Protein AF-A0A9W4WAX8-F1 (afdb_monomer_lite)

Organism: NCBI:txid2664923

Secondary structure (DSSP, 8-state):
--HHHHHHHHHHHHHHHHHHHHHHHHHHHHHHHHHHHHHHHHHHHS-HHHHHHHHHHHHHHHHHHHHHHHHHHHHHHHHTT--SPPPPPPHHHHHHHHTEEEPPTT--SHHHHHHHS-SS--TT-------PPPTT--HHHHHHHHHHHHHHHHHHHHEEE---TT-S-TT--------TT--PPPP------------PPPPPP-----------

Sequence (216 aa):
MTDEERQKLRSNAFASLEKTIEDRQLLAQATERIDELEDVSKRQWDDPYSRNKALRQSFRVGRKEREKEAAVGEALKDKMSLGIDLVPGTEEDAQRAALVDFAPDDDVTRVGKALAKPLFRSAGSSRKAQAEAPKGTPKAELLASKRRHHIVSEIVGNTRMSQDPFLLDARTERTPPRIPGLKRKRDVKAEDPKTIEDGPKLLPSKALVGYDSDSG

Structure (mmCIF, N/CA/C/O backbone):
data_AF-A0A9W4WAX8-F1
#
_entry.id   AF-A0A9W4WAX8-F1
#
loop_
_atom_site.group_PDB
_atom_site.id
_atom_site.type_symbol
_atom_site.label_atom_id
_atom_site.label_alt_id
_atom_site.label_comp_id
_atom_site.label_asym_id
_atom_site.label_entity_id
_atom_site.label_seq_id
_atom_site.pdbx_PDB_ins_code
_atom_site.Cartn_x
_atom_site.Cartn_y
_atom_site.Cartn_z
_atom_site.occupancy
_atom_site.B_iso_or_equiv
_atom_site.auth_seq_id
_atom_site.auth_comp_id
_atom_site.auth_asym_id
_atom_site.auth_atom_id
_atom_site.pdbx_PDB_model_num
ATOM 1 N N . MET A 1 1 ? -32.710 -39.032 51.316 1.00 56.28 1 MET A N 1
ATOM 2 C CA . MET A 1 1 ? -31.665 -38.025 51.063 1.00 56.28 1 MET A CA 1
ATOM 3 C C . MET A 1 1 ? -30.356 -38.619 51.516 1.00 56.28 1 MET A C 1
ATOM 5 O O . MET A 1 1 ? -30.084 -38.631 52.713 1.00 56.28 1 MET A O 1
ATOM 9 N N . THR A 1 2 ? -29.624 -39.203 50.575 1.00 85.12 2 THR A N 1
ATOM 10 C CA . THR A 1 2 ? -28.272 -39.722 50.818 1.00 85.12 2 THR A CA 1
ATOM 11 C C . THR A 1 2 ? -27.276 -38.555 50.803 1.00 85.12 2 THR A C 1
ATOM 13 O O . THR A 1 2 ? -27.549 -37.494 50.233 1.00 85.12 2 THR A O 1
ATOM 16 N N . ASP A 1 3 ? -26.127 -38.695 51.464 1.00 84.19 3 ASP A N 1
ATOM 17 C CA . ASP A 1 3 ? -25.158 -37.592 51.568 1.00 84.19 3 ASP A CA 1
ATOM 18 C C . ASP A 1 3 ? -24.542 -37.201 50.215 1.00 84.19 3 ASP A C 1
ATOM 20 O O . ASP A 1 3 ? -24.209 -36.034 49.995 1.00 84.19 3 ASP A O 1
ATOM 24 N N . GLU A 1 4 ? -24.493 -38.133 49.264 1.00 84.69 4 GLU A N 1
ATOM 25 C CA . GLU A 1 4 ? -24.039 -37.884 47.893 1.00 84.69 4 GLU A CA 1
ATOM 26 C C . GLU A 1 4 ? -24.966 -36.926 47.129 1.00 84.69 4 GLU A C 1
ATOM 28 O O . GLU A 1 4 ? -24.502 -36.038 46.410 1.00 84.69 4 GLU A O 1
ATOM 33 N N . GLU A 1 5 ? -26.284 -37.058 47.302 1.00 83.31 5 GLU A N 1
ATOM 34 C CA . GLU A 1 5 ? -27.277 -36.167 46.686 1.00 83.31 5 GLU A CA 1
ATOM 35 C C . GLU A 1 5 ? -27.135 -34.736 47.222 1.00 83.31 5 GLU A C 1
ATOM 37 O O . GLU A 1 5 ? -27.196 -33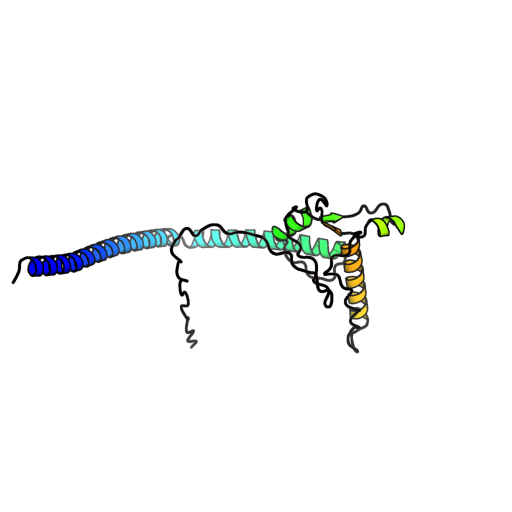.767 46.463 1.00 83.31 5 GLU A O 1
ATOM 42 N N . ARG A 1 6 ? -26.856 -34.589 48.524 1.00 83.44 6 ARG A N 1
ATOM 43 C CA . ARG A 1 6 ? -26.604 -33.282 49.153 1.00 83.44 6 ARG A CA 1
ATOM 44 C C . ARG A 1 6 ? -25.322 -32.630 48.645 1.00 83.44 6 ARG A C 1
ATOM 46 O O . ARG A 1 6 ? -25.311 -31.419 48.431 1.00 83.44 6 ARG A O 1
ATOM 53 N N . GLN A 1 7 ? -24.252 -33.399 48.448 1.00 83.75 7 GLN A N 1
ATOM 54 C CA . GLN A 1 7 ? -22.994 -32.877 47.907 1.00 83.75 7 GLN A CA 1
ATOM 55 C C . GLN A 1 7 ? -23.150 -32.418 46.454 1.00 83.75 7 GLN A C 1
ATOM 57 O O . GLN A 1 7 ? -22.707 -31.322 46.119 1.00 83.75 7 GLN A O 1
ATOM 62 N N . LYS A 1 8 ? -23.859 -33.187 45.618 1.00 83.81 8 LYS A N 1
ATOM 63 C CA . LYS A 1 8 ? -24.155 -32.805 44.228 1.00 83.81 8 LYS A CA 1
ATOM 64 C C . LYS A 1 8 ? -24.977 -31.516 44.154 1.00 83.81 8 LYS A C 1
ATOM 66 O O . LYS A 1 8 ? -24.623 -30.607 43.404 1.00 83.81 8 LYS A O 1
ATOM 71 N N . LEU A 1 9 ? -26.015 -31.384 44.986 1.00 82.00 9 LEU A N 1
ATOM 72 C CA . LEU A 1 9 ? -26.808 -30.151 45.080 1.00 82.00 9 LEU A CA 1
ATOM 73 C C . LEU A 1 9 ? -25.965 -28.952 45.538 1.00 82.00 9 LEU A C 1
ATOM 75 O O . LEU A 1 9 ? -26.095 -27.871 44.969 1.00 82.00 9 LEU A O 1
ATOM 79 N N . ARG A 1 10 ? -25.060 -29.144 46.509 1.00 83.31 10 ARG A N 1
ATOM 80 C CA . ARG A 1 10 ? -24.112 -28.102 46.938 1.00 83.31 10 ARG A CA 1
ATOM 81 C C . ARG A 1 10 ? -23.167 -27.701 45.810 1.00 83.31 10 ARG A C 1
ATOM 83 O O . ARG A 1 10 ? -23.039 -26.514 45.553 1.00 83.31 10 ARG A O 1
ATOM 90 N N . SER A 1 11 ? -22.555 -28.658 45.114 1.00 85.25 11 SER A N 1
ATOM 91 C CA . SER A 1 11 ? -21.629 -28.366 44.011 1.00 85.25 11 SER A CA 1
ATOM 92 C C . SER A 1 11 ? -22.299 -27.600 42.865 1.00 85.25 11 SER A C 1
ATOM 94 O O . SER A 1 11 ? -21.728 -26.638 42.369 1.00 85.25 11 SER A O 1
ATOM 96 N N . ASN A 1 12 ? -23.547 -27.935 42.515 1.00 85.81 12 ASN A N 1
ATOM 97 C CA . ASN A 1 12 ? -24.315 -27.182 41.520 1.00 85.81 12 ASN A CA 1
ATOM 98 C C . ASN A 1 12 ? -24.667 -25.767 42.001 1.00 85.81 12 ASN A C 1
ATOM 100 O O . ASN A 1 12 ? -24.602 -24.817 41.222 1.00 85.81 12 ASN A O 1
ATOM 104 N N . ALA A 1 13 ? -25.021 -25.609 43.281 1.00 87.19 13 ALA A N 1
ATOM 105 C CA . ALA A 1 13 ? -25.291 -24.296 43.860 1.00 87.19 13 ALA A CA 1
ATOM 106 C C . ALA A 1 13 ? -24.032 -23.410 43.888 1.00 87.19 13 ALA A C 1
ATOM 108 O O . ALA A 1 13 ? -24.115 -22.230 43.552 1.00 87.19 13 ALA A O 1
ATOM 109 N N . PHE A 1 14 ? -22.869 -23.977 44.227 1.00 88.62 14 PHE A N 1
ATOM 110 C CA . PHE A 1 14 ? -21.590 -23.267 44.192 1.00 88.62 14 PHE A CA 1
ATOM 111 C C . PHE A 1 14 ? -21.161 -22.919 42.768 1.00 88.62 14 PHE A C 1
ATOM 113 O O . PHE A 1 14 ? -20.797 -21.775 42.545 1.00 88.62 14 PHE A O 1
ATOM 120 N N . ALA A 1 15 ? -21.318 -23.817 41.792 1.00 86.38 15 ALA A N 1
ATOM 121 C CA . ALA A 1 15 ? -21.008 -23.521 40.390 1.00 86.38 15 ALA A CA 1
ATOM 122 C C . ALA A 1 15 ? -21.855 -22.360 39.833 1.00 86.38 15 ALA A C 1
ATOM 124 O O . ALA A 1 15 ? -21.350 -21.485 39.131 1.00 86.38 15 ALA A O 1
ATOM 125 N N . SER A 1 16 ? -23.148 -22.308 40.182 1.00 86.50 16 SER A N 1
ATOM 126 C CA . SER A 1 16 ? -23.998 -21.166 39.824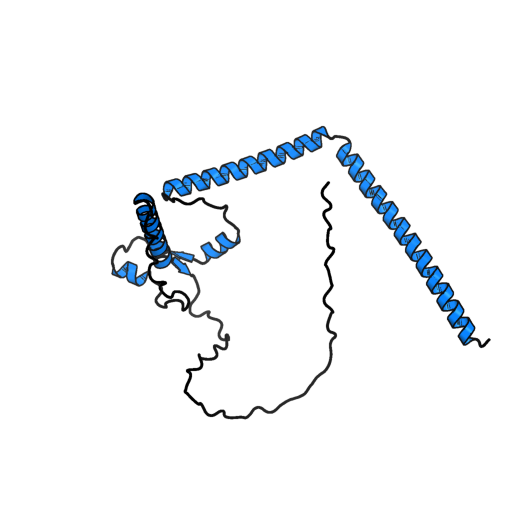 1.00 86.50 16 SER A CA 1
ATOM 127 C C . SER A 1 16 ? -23.524 -19.872 40.486 1.00 86.50 16 SER A C 1
ATOM 129 O O . SER A 1 16 ? -23.631 -18.809 39.880 1.00 86.50 16 SER A O 1
ATOM 131 N N . LEU A 1 17 ? -23.046 -19.942 41.728 1.00 88.88 17 LEU A N 1
ATOM 132 C CA . LEU A 1 17 ? -22.601 -18.778 42.484 1.00 88.88 17 LEU A CA 1
ATOM 133 C C . LEU A 1 17 ? -21.233 -18.280 41.993 1.00 88.88 17 LEU A C 1
ATOM 135 O O . LEU A 1 17 ? -21.071 -17.080 41.793 1.00 88.88 17 LEU A O 1
ATOM 139 N N . GLU A 1 18 ? -20.294 -19.181 41.710 1.00 87.38 18 GLU A N 1
ATOM 140 C CA . GLU A 1 18 ? -18.992 -18.890 41.098 1.00 87.38 18 GLU A CA 1
ATOM 141 C C . GLU A 1 18 ? -19.163 -18.191 39.754 1.00 87.38 18 GLU A C 1
ATOM 143 O O . GLU A 1 18 ? -18.614 -17.108 39.572 1.00 87.38 18 GLU A O 1
ATOM 148 N N . LYS A 1 19 ? -20.044 -18.699 38.884 1.00 86.31 19 LYS A N 1
ATOM 149 C CA . LYS A 1 19 ? -20.366 -18.029 37.619 1.00 86.31 19 LYS A CA 1
ATOM 150 C C . LYS A 1 19 ? -20.850 -16.592 37.832 1.00 86.31 19 LYS A C 1
ATOM 152 O O . LYS A 1 19 ? -20.390 -15.678 37.161 1.00 86.31 19 LYS A O 1
ATOM 157 N N . THR A 1 20 ? -21.734 -16.356 38.806 1.00 90.94 20 THR A N 1
ATOM 158 C CA . THR A 1 20 ? -22.193 -14.985 39.097 1.00 90.94 20 THR A CA 1
ATOM 159 C C . THR A 1 20 ? -21.102 -14.087 39.681 1.00 90.94 20 THR A C 1
ATOM 161 O O . THR A 1 20 ? -21.182 -12.868 39.538 1.00 90.94 20 THR A O 1
ATOM 164 N N . ILE A 1 21 ? -20.099 -14.653 40.357 1.00 91.88 21 ILE A N 1
ATOM 165 C CA . ILE A 1 21 ? -18.940 -13.904 40.854 1.00 91.88 21 ILE A CA 1
ATOM 166 C C . ILE A 1 21 ? -18.008 -13.562 39.692 1.00 91.88 21 ILE A C 1
ATOM 168 O O . ILE A 1 21 ? -17.600 -12.407 39.581 1.00 91.88 21 ILE A O 1
ATOM 172 N N . GLU A 1 22 ? -17.710 -14.524 38.820 1.00 92.88 22 GLU A N 1
ATOM 173 C CA . GLU A 1 22 ? -16.910 -14.318 37.610 1.00 92.88 22 GLU A CA 1
ATOM 174 C C . GLU A 1 22 ? -17.547 -13.253 36.714 1.00 92.88 22 GLU A C 1
ATOM 176 O O . GLU A 1 22 ? -16.881 -12.292 36.340 1.00 92.88 22 GLU A O 1
ATOM 181 N N . ASP A 1 23 ? -18.858 -13.334 36.473 1.00 91.62 23 ASP A N 1
ATOM 182 C CA . ASP A 1 23 ? -19.595 -12.343 35.683 1.00 91.62 23 ASP A CA 1
ATOM 183 C C . ASP A 1 23 ? -19.492 -10.930 36.292 1.00 91.62 23 ASP A C 1
ATOM 185 O O . ASP A 1 23 ? -19.362 -9.942 35.569 1.00 91.62 23 ASP A O 1
ATOM 189 N N . ARG A 1 24 ? -19.494 -10.806 37.629 1.00 93.94 24 ARG A N 1
ATOM 190 C CA . ARG A 1 24 ? -19.297 -9.516 38.319 1.00 93.94 24 ARG A CA 1
ATOM 191 C C . ARG A 1 24 ? -17.868 -8.998 38.195 1.00 93.94 24 ARG A C 1
ATOM 193 O O . ARG A 1 24 ? -17.682 -7.793 38.056 1.00 93.94 24 ARG A O 1
ATOM 200 N N . GLN A 1 25 ? -16.874 -9.880 38.260 1.00 95.00 25 GLN A N 1
ATOM 201 C CA . GLN A 1 25 ? -15.471 -9.506 38.072 1.00 95.00 25 GLN A CA 1
ATOM 202 C C . GLN A 1 25 ? -15.213 -9.059 36.632 1.00 95.00 25 GLN A C 1
ATOM 204 O O . GLN A 1 25 ? -14.582 -8.028 36.421 1.00 95.00 25 GLN A O 1
ATOM 209 N N . LEU A 1 26 ? -15.759 -9.782 35.651 1.00 95.19 26 LEU A N 1
ATOM 210 C CA . LEU A 1 26 ? -15.704 -9.400 34.242 1.00 95.19 26 LEU A CA 1
ATOM 211 C C . LEU A 1 26 ? -16.403 -8.062 33.998 1.00 95.19 26 LEU A C 1
ATOM 213 O O . LEU A 1 26 ? -15.871 -7.230 33.271 1.00 95.19 26 LEU A O 1
ATOM 217 N N . LEU A 1 27 ? -17.556 -7.826 34.635 1.00 95.75 27 LEU A N 1
ATOM 218 C CA . LEU A 1 27 ? -18.241 -6.535 34.569 1.00 95.75 27 LEU A CA 1
ATOM 219 C C . LEU A 1 27 ? -17.354 -5.415 35.116 1.00 95.75 27 LEU A C 1
ATOM 221 O O . LEU A 1 27 ? -17.201 -4.405 34.438 1.00 95.75 27 LEU A O 1
ATOM 225 N N . ALA A 1 28 ? -16.737 -5.601 36.286 1.00 96.44 28 ALA A N 1
ATOM 226 C CA . ALA A 1 28 ? -15.850 -4.603 36.886 1.00 96.44 28 ALA A CA 1
ATOM 227 C C . ALA A 1 28 ? -14.639 -4.285 35.988 1.00 96.44 28 ALA A C 1
ATOM 229 O O . ALA A 1 28 ? -14.344 -3.122 35.721 1.00 96.44 28 ALA A O 1
ATOM 230 N N . GLN A 1 29 ? -13.988 -5.315 35.442 1.00 97.19 29 GLN A N 1
ATOM 231 C CA . GLN A 1 29 ? -12.874 -5.141 34.503 1.00 97.19 29 GLN A CA 1
ATOM 232 C C . GLN A 1 29 ? -13.316 -4.442 33.213 1.00 97.19 29 GLN A C 1
ATOM 234 O O . GLN A 1 29 ? -12.605 -3.589 32.685 1.00 97.19 29 GLN A O 1
ATOM 239 N N . ALA A 1 30 ? -14.499 -4.782 32.695 1.00 96.69 30 ALA A N 1
ATOM 240 C CA . ALA A 1 30 ? -15.051 -4.133 31.515 1.00 96.69 30 ALA A CA 1
ATOM 241 C C . ALA A 1 30 ? -15.366 -2.655 31.782 1.00 96.69 30 ALA A C 1
ATOM 243 O O . ALA A 1 30 ? -15.078 -1.825 30.925 1.00 96.69 30 ALA A O 1
ATOM 244 N N . THR A 1 31 ? -15.907 -2.314 32.958 1.00 97.19 31 THR A N 1
ATOM 245 C CA . THR A 1 31 ? -16.164 -0.917 33.335 1.00 97.19 31 THR A CA 1
ATOM 246 C C . THR A 1 31 ? -14.872 -0.123 33.466 1.00 97.19 31 THR A C 1
ATOM 248 O O . THR A 1 31 ? -14.761 0.925 32.843 1.00 97.19 31 THR A O 1
ATOM 251 N N . GLU A 1 32 ? -13.857 -0.664 34.146 1.00 97.75 32 GLU A N 1
ATOM 252 C CA . GLU A 1 32 ? -12.539 -0.021 34.242 1.00 97.75 32 GLU A CA 1
ATOM 253 C C . GLU A 1 32 ? -11.941 0.214 32.851 1.00 97.75 32 GLU A C 1
ATOM 255 O O . GLU A 1 32 ? -11.449 1.297 32.539 1.00 97.75 32 GLU A O 1
ATOM 260 N N . ARG A 1 33 ? -12.050 -0.781 31.963 1.00 97.75 33 ARG A N 1
ATOM 261 C CA . ARG A 1 33 ? -11.552 -0.657 30.595 1.00 97.75 33 ARG A CA 1
ATOM 262 C C . ARG A 1 33 ? -12.298 0.406 29.788 1.00 97.75 33 ARG A C 1
ATOM 264 O O . ARG A 1 33 ? -11.685 1.069 28.950 1.00 97.75 33 ARG A O 1
ATOM 271 N N . ILE A 1 34 ? -13.606 0.546 29.991 1.00 97.88 34 ILE A N 1
ATOM 272 C CA . ILE A 1 34 ? -14.409 1.587 29.342 1.00 97.88 34 ILE A CA 1
ATOM 273 C C . ILE A 1 34 ? -13.972 2.965 29.839 1.00 97.88 34 ILE A C 1
ATOM 275 O O . ILE A 1 34 ? -13.730 3.838 29.007 1.00 97.88 34 ILE A O 1
ATOM 279 N N . ASP A 1 35 ? -13.787 3.133 31.147 1.00 97.75 35 ASP A N 1
ATOM 280 C CA . ASP A 1 35 ? -13.360 4.399 31.747 1.00 97.75 35 ASP A CA 1
ATOM 281 C C . ASP A 1 35 ? -11.973 4.822 31.231 1.00 97.75 35 ASP A C 1
ATOM 283 O O . ASP A 1 35 ? -11.777 5.965 30.817 1.00 97.75 35 ASP A O 1
ATOM 287 N N . GLU A 1 36 ? -11.022 3.884 31.135 1.00 97.56 36 GLU A N 1
ATOM 288 C CA . GLU A 1 36 ? -9.709 4.136 30.525 1.00 97.56 36 GLU A CA 1
ATOM 289 C C . GLU A 1 36 ? -9.818 4.621 29.071 1.00 97.56 36 GLU A C 1
ATOM 291 O O . GLU A 1 36 ? -9.110 5.543 28.651 1.00 97.56 36 GLU A O 1
ATOM 296 N N . LEU A 1 37 ? -10.676 3.979 28.272 1.00 97.19 37 LEU A N 1
ATOM 297 C CA . LEU A 1 37 ? -10.887 4.352 26.873 1.00 97.19 37 LEU A CA 1
ATOM 298 C C . LEU A 1 37 ? -11.565 5.720 26.759 1.00 97.19 37 LEU A C 1
ATOM 300 O O . LEU A 1 37 ? -11.208 6.501 25.872 1.00 97.19 37 LEU A O 1
ATOM 304 N N . GLU A 1 38 ? -12.506 6.025 27.650 1.00 96.75 38 GLU A N 1
ATOM 305 C CA . GLU A 1 38 ? -13.164 7.325 27.724 1.00 96.75 38 GLU A CA 1
ATOM 306 C C . GLU A 1 38 ? -12.164 8.426 28.090 1.00 96.75 38 GLU A C 1
ATOM 308 O O . GLU A 1 38 ? -12.125 9.463 27.427 1.00 96.75 38 GLU A O 1
ATOM 313 N N . ASP A 1 39 ? -11.293 8.188 29.067 1.00 96.62 39 ASP A N 1
ATOM 314 C CA . ASP A 1 39 ? -10.240 9.122 29.466 1.00 96.62 39 ASP A CA 1
ATOM 315 C C . ASP A 1 39 ? -9.239 9.381 28.340 1.00 96.62 39 ASP A C 1
ATOM 317 O O . ASP A 1 39 ? -8.856 10.527 28.084 1.00 96.62 39 ASP A O 1
ATOM 321 N N . VAL A 1 40 ? -8.823 8.333 27.626 1.00 95.19 40 VAL A N 1
ATOM 322 C CA . VAL A 1 40 ? -7.967 8.482 26.442 1.00 95.19 40 VAL A CA 1
ATOM 323 C C . VAL A 1 40 ? -8.693 9.267 25.353 1.00 95.19 40 VAL A C 1
ATOM 325 O O . VAL A 1 40 ? -8.082 10.136 24.731 1.00 95.19 40 VAL A O 1
ATOM 328 N N . SER A 1 41 ? -9.979 8.996 25.128 1.00 93.12 41 SER A N 1
ATOM 329 C CA . SER A 1 41 ? -10.798 9.728 24.164 1.00 93.12 41 SER A CA 1
ATOM 330 C C . SER A 1 41 ? -10.872 11.214 24.525 1.00 93.12 41 SER A C 1
ATOM 332 O O . SER A 1 41 ? -10.505 12.048 23.700 1.00 93.12 41 SER A O 1
ATOM 334 N N . LYS A 1 42 ? -11.223 11.555 25.772 1.00 93.81 42 LYS A N 1
ATOM 335 C CA . LYS A 1 42 ? -11.257 12.938 26.279 1.00 93.81 42 LYS A CA 1
ATOM 336 C C . LYS A 1 42 ? -9.934 13.651 26.013 1.00 93.81 42 LYS A C 1
ATOM 338 O O . LYS A 1 42 ? -9.913 14.623 25.269 1.00 93.81 42 LYS A O 1
ATOM 343 N N . ARG A 1 43 ? -8.811 13.069 26.450 1.00 90.38 43 ARG A N 1
ATOM 344 C CA . ARG A 1 43 ? -7.462 13.627 26.221 1.00 90.38 43 ARG A CA 1
ATOM 345 C C . ARG A 1 43 ? -7.133 13.847 24.744 1.00 90.38 43 ARG A C 1
ATOM 347 O O . ARG A 1 43 ? -6.421 14.785 24.398 1.00 90.38 43 ARG A O 1
ATOM 354 N N . GLN A 1 44 ? -7.601 12.967 23.858 1.00 88.44 44 GLN A N 1
ATOM 355 C CA . GLN A 1 44 ? -7.386 13.106 22.415 1.00 88.44 44 GLN A CA 1
ATOM 356 C C . GLN A 1 44 ? -8.253 14.199 21.781 1.00 88.44 44 GLN A C 1
ATOM 358 O O . GLN A 1 44 ? -7.841 14.771 20.768 1.00 88.44 44 GLN A O 1
ATOM 363 N N . TRP A 1 45 ? -9.429 14.466 22.351 1.00 89.69 45 TRP A N 1
ATOM 364 C CA . TRP A 1 45 ? -10.402 15.443 21.864 1.00 89.69 45 TRP A CA 1
ATOM 365 C C . TRP A 1 45 ? -10.381 16.779 22.619 1.00 89.69 45 TRP A C 1
ATOM 367 O O . TRP A 1 45 ? -11.063 17.703 22.183 1.00 89.69 45 TRP A O 1
ATOM 377 N N . ASP A 1 46 ? -9.568 16.918 23.669 1.00 92.56 46 ASP A N 1
ATOM 378 C CA . ASP A 1 46 ? -9.361 18.176 24.401 1.00 92.56 46 ASP A CA 1
ATOM 379 C C . ASP A 1 46 ? -8.832 19.298 23.488 1.00 92.56 46 ASP A C 1
ATOM 381 O O . ASP A 1 46 ? -9.219 20.458 23.630 1.00 92.56 46 ASP A O 1
ATOM 385 N N . ASP A 1 47 ? -7.988 18.957 22.504 1.00 93.94 47 ASP A N 1
ATOM 386 C CA . ASP A 1 47 ? -7.527 19.880 21.459 1.00 93.94 47 ASP A CA 1
ATOM 387 C C . ASP A 1 47 ? -7.727 19.295 20.045 1.00 93.94 47 ASP A C 1
ATOM 389 O O . ASP A 1 47 ? -6.810 18.725 19.432 1.00 93.94 47 ASP A O 1
ATOM 393 N N . PRO A 1 48 ? -8.926 19.480 19.462 1.00 92.19 48 PRO A N 1
ATOM 394 C CA . PRO A 1 48 ? -9.218 19.033 18.106 1.00 92.19 48 PRO A CA 1
ATOM 395 C C . PRO A 1 48 ? -8.347 19.730 17.054 1.00 92.19 48 PRO A C 1
ATOM 397 O O . PRO A 1 48 ? -8.114 19.180 15.972 1.00 92.19 48 PRO A O 1
ATOM 400 N N . TYR A 1 49 ? -7.875 20.952 17.328 1.00 93.19 49 TYR A N 1
ATOM 401 C CA . TYR A 1 49 ? -7.110 21.729 16.361 1.00 93.19 49 TYR A CA 1
ATOM 402 C C . TYR A 1 49 ? -5.707 21.153 16.176 1.00 93.19 49 TYR A C 1
ATOM 404 O O . TYR A 1 49 ? -5.302 20.920 15.032 1.00 93.19 49 TYR A O 1
ATOM 412 N N . SER A 1 50 ? -4.973 20.865 17.257 1.00 93.62 50 SER A N 1
ATOM 413 C CA . SER A 1 50 ? -3.652 20.231 17.137 1.00 93.62 50 SER A CA 1
ATOM 414 C C . SER A 1 50 ? -3.736 18.838 16.518 1.00 93.62 50 SER A C 1
ATOM 416 O O . SER A 1 50 ? -2.917 18.513 15.653 1.00 93.62 50 SER A O 1
ATOM 418 N N . ARG A 1 51 ? -4.766 18.052 16.858 1.00 92.06 51 ARG A N 1
ATOM 419 C CA . ARG A 1 51 ? -5.012 16.728 16.265 1.00 92.06 51 ARG A CA 1
ATOM 420 C C . ARG A 1 51 ? -5.233 16.813 14.756 1.00 92.06 51 ARG A C 1
ATOM 422 O O . ARG A 1 51 ? -4.564 16.123 13.986 1.00 92.06 51 ARG A O 1
ATOM 429 N N . ASN A 1 52 ? -6.107 17.718 14.316 1.00 93.56 52 ASN A N 1
ATOM 430 C CA . ASN A 1 52 ? -6.365 17.954 12.897 1.00 93.56 52 ASN A CA 1
ATOM 431 C C . ASN A 1 52 ? -5.144 18.530 12.169 1.00 93.56 52 ASN A C 1
ATOM 433 O O . ASN A 1 52 ? -4.897 18.190 11.011 1.00 93.56 52 ASN A O 1
ATOM 437 N N . LYS A 1 53 ? -4.358 19.387 12.828 1.00 95.31 53 LYS A N 1
ATOM 438 C CA . LYS A 1 53 ? -3.098 19.909 12.289 1.00 95.31 53 LYS A CA 1
ATOM 439 C C . LYS A 1 53 ? -2.092 18.780 12.058 1.00 95.31 53 LYS A C 1
ATOM 441 O O . LYS A 1 53 ? -1.537 18.707 10.963 1.00 95.31 53 LYS A O 1
ATOM 446 N N . ALA A 1 54 ? -1.898 17.894 13.033 1.00 94.00 54 ALA A N 1
ATOM 447 C CA . ALA A 1 54 ? -1.015 16.733 12.916 1.00 94.00 54 ALA A CA 1
ATOM 448 C C . ALA A 1 54 ? -1.476 15.780 11.801 1.00 94.00 54 ALA A C 1
ATOM 450 O O . ALA A 1 54 ? -0.675 15.371 10.961 1.00 94.00 54 ALA A O 1
ATOM 451 N N . LEU A 1 55 ? -2.782 15.515 11.716 1.00 94.44 55 LEU A N 1
ATOM 452 C CA . LEU A 1 55 ? -3.379 14.715 10.647 1.00 94.44 55 LEU A CA 1
ATOM 453 C C . LEU A 1 55 ? -3.133 15.341 9.266 1.00 94.44 55 LEU A C 1
ATOM 455 O O . LEU A 1 55 ? -2.671 14.681 8.340 1.00 94.44 55 LEU A O 1
ATOM 459 N N . ARG A 1 56 ? -3.362 16.648 9.106 1.00 95.31 56 ARG A N 1
ATOM 460 C CA . ARG A 1 56 ? -3.066 17.337 7.837 1.00 95.31 56 ARG A CA 1
ATOM 461 C C . ARG A 1 56 ? -1.576 17.292 7.507 1.00 95.31 56 ARG A C 1
ATOM 463 O O . ARG A 1 56 ? -1.229 17.204 6.332 1.00 95.31 56 ARG A O 1
ATOM 470 N N . GLN A 1 57 ? -0.698 17.365 8.506 1.00 96.81 57 GLN A N 1
ATOM 471 C CA . GLN A 1 57 ? 0.743 17.230 8.303 1.00 96.81 57 GLN A CA 1
ATOM 472 C C . GLN A 1 57 ? 1.114 15.836 7.785 1.00 96.81 57 GLN A C 1
ATOM 474 O O . GLN A 1 57 ? 1.807 15.769 6.770 1.00 96.81 57 GLN A O 1
ATOM 479 N N . SER A 1 58 ? 0.608 14.750 8.381 1.00 95.81 58 SER A N 1
ATOM 480 C CA . SER A 1 58 ? 0.897 13.386 7.908 1.00 95.81 58 SER A CA 1
ATOM 481 C C . SER A 1 58 ? 0.387 13.154 6.483 1.00 95.81 58 SER A C 1
ATOM 483 O O . SER A 1 58 ? 1.127 12.658 5.634 1.00 95.81 58 SER A O 1
ATOM 485 N N . PHE A 1 59 ? -0.820 13.632 6.156 1.00 96.56 59 PHE A N 1
ATOM 486 C CA . PHE A 1 59 ? -1.341 13.566 4.788 1.00 96.56 59 PHE A CA 1
ATOM 487 C C . PHE A 1 59 ? -0.513 14.380 3.790 1.00 96.56 59 PHE A C 1
ATOM 489 O O . PHE A 1 59 ? -0.348 13.953 2.647 1.00 96.56 59 PHE A O 1
ATOM 496 N N . ARG A 1 60 ? 0.018 15.545 4.188 1.00 96.31 60 ARG A N 1
ATOM 497 C CA . ARG A 1 60 ? 0.903 16.351 3.328 1.00 96.31 60 ARG A CA 1
ATOM 498 C C . ARG A 1 60 ? 2.232 15.650 3.075 1.00 96.31 60 ARG A C 1
ATOM 500 O O . ARG A 1 60 ? 2.715 15.718 1.950 1.00 96.31 60 ARG A O 1
ATOM 507 N N . VAL A 1 61 ? 2.814 15.007 4.086 1.00 96.44 61 VAL A N 1
ATOM 508 C CA . VAL A 1 61 ? 4.054 14.230 3.935 1.00 96.44 61 VAL A CA 1
ATOM 509 C C . VAL A 1 61 ? 3.818 13.054 2.989 1.00 96.44 61 VAL A C 1
ATOM 511 O O . VAL A 1 61 ? 4.444 13.012 1.933 1.00 96.44 61 VAL A O 1
ATOM 514 N N . GLY A 1 62 ? 2.814 12.216 3.264 1.00 94.31 62 GLY A N 1
ATOM 515 C CA . GLY A 1 62 ? 2.502 11.069 2.405 1.00 94.31 62 GLY A CA 1
ATOM 516 C C . GLY A 1 62 ? 2.081 11.459 0.982 1.00 94.31 62 GLY A C 1
ATOM 517 O O . GLY A 1 62 ? 2.352 10.734 0.030 1.00 94.31 62 GLY A O 1
ATOM 518 N N . ARG A 1 63 ? 1.442 12.626 0.788 1.00 95.50 63 ARG A N 1
ATOM 519 C CA . ARG A 1 63 ? 1.177 13.162 -0.560 1.00 95.50 63 ARG A CA 1
ATOM 520 C C . ARG A 1 63 ? 2.469 13.501 -1.295 1.00 95.50 63 ARG A C 1
ATOM 522 O O . ARG A 1 63 ? 2.613 13.094 -2.438 1.00 95.50 63 ARG A O 1
ATOM 529 N N . LYS A 1 64 ? 3.393 14.214 -0.647 1.00 96.00 64 LYS A N 1
ATOM 530 C CA . LYS A 1 64 ? 4.680 14.580 -1.254 1.00 96.00 64 LYS A CA 1
ATOM 531 C C . LYS A 1 64 ? 5.514 13.354 -1.613 1.00 96.00 64 LYS A C 1
ATOM 533 O O . LYS A 1 64 ? 6.201 13.383 -2.623 1.00 96.00 64 LYS A O 1
ATOM 538 N N . GLU A 1 65 ? 5.486 12.310 -0.792 1.00 94.56 65 GLU A N 1
ATOM 539 C CA . GLU A 1 65 ? 6.171 11.043 -1.081 1.00 94.56 65 GLU A CA 1
ATOM 540 C C . GLU A 1 65 ? 5.597 10.388 -2.339 1.00 94.56 65 GLU A C 1
ATOM 542 O O . GLU A 1 65 ? 6.338 10.175 -3.295 1.00 94.56 65 GLU A O 1
ATOM 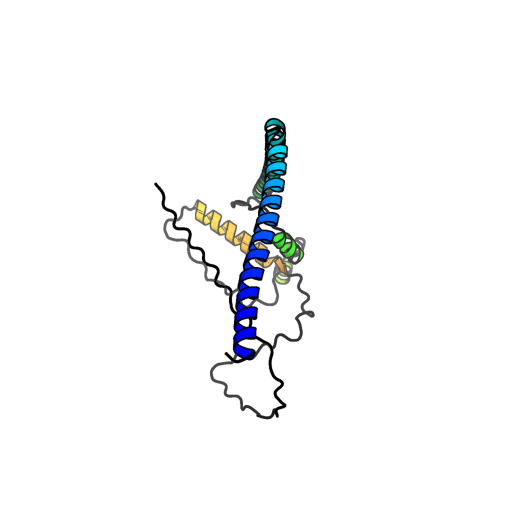547 N N . ARG A 1 66 ? 4.269 10.229 -2.417 1.00 91.44 66 ARG A N 1
ATOM 548 C CA . ARG A 1 66 ? 3.599 9.703 -3.618 1.00 91.44 66 ARG A CA 1
ATOM 549 C C . ARG A 1 66 ? 3.829 10.556 -4.867 1.00 91.44 66 ARG A C 1
ATOM 551 O O . ARG A 1 66 ? 4.019 10.011 -5.945 1.00 91.44 66 ARG A O 1
ATOM 558 N N . GLU A 1 67 ? 3.832 11.883 -4.740 1.00 93.81 67 GLU A N 1
ATOM 559 C CA . GLU A 1 67 ? 4.147 12.794 -5.852 1.00 93.81 67 GLU A CA 1
ATOM 560 C C . GLU A 1 67 ? 5.596 12.624 -6.334 1.00 93.81 67 GLU A C 1
ATOM 562 O O . GLU A 1 67 ? 5.841 12.621 -7.539 1.00 93.81 67 GLU A O 1
ATOM 567 N N . LYS A 1 68 ? 6.558 12.447 -5.418 1.00 93.50 68 LYS A N 1
ATOM 568 C CA . LYS A 1 68 ? 7.961 12.173 -5.771 1.00 93.50 68 LYS A CA 1
ATOM 569 C C . LYS A 1 68 ? 8.113 10.823 -6.465 1.00 93.50 68 LYS A C 1
ATOM 571 O O . LYS A 1 68 ? 8.786 10.754 -7.487 1.00 93.50 68 LYS A O 1
ATOM 576 N N . GLU A 1 69 ? 7.498 9.773 -5.931 1.00 91.38 69 GLU A N 1
ATOM 577 C CA . GLU A 1 69 ? 7.521 8.433 -6.528 1.00 91.38 69 GLU A CA 1
ATOM 578 C C . GLU A 1 69 ? 6.886 8.433 -7.920 1.00 91.38 69 GLU A C 1
ATOM 580 O O . GLU A 1 69 ? 7.477 7.908 -8.862 1.00 91.38 69 GLU A O 1
ATOM 585 N N . ALA A 1 70 ? 5.739 9.101 -8.080 1.00 90.94 70 ALA A N 1
ATOM 586 C CA . ALA A 1 70 ? 5.094 9.276 -9.376 1.00 90.94 70 ALA A CA 1
ATOM 587 C C . ALA A 1 70 ? 5.992 10.043 -10.359 1.00 90.94 70 ALA A C 1
ATOM 589 O O . ALA A 1 70 ? 6.142 9.621 -11.501 1.00 90.94 70 ALA A O 1
ATOM 590 N N . ALA A 1 71 ? 6.652 11.121 -9.921 1.00 92.94 71 ALA A N 1
ATOM 591 C CA . ALA A 1 71 ? 7.582 11.870 -10.766 1.00 92.94 71 ALA A CA 1
ATOM 592 C C . ALA A 1 71 ? 8.792 11.025 -11.206 1.00 92.94 71 ALA A C 1
ATOM 594 O O . ALA A 1 71 ? 9.223 11.117 -12.355 1.00 92.94 71 ALA A O 1
ATOM 595 N N . VAL A 1 72 ? 9.333 10.183 -10.318 1.00 92.44 72 VAL A N 1
ATOM 596 C CA . VAL A 1 72 ? 10.402 9.229 -10.661 1.00 92.44 72 VAL A CA 1
ATOM 597 C C . VAL A 1 72 ? 9.897 8.181 -11.657 1.00 92.44 72 VAL A C 1
ATOM 599 O O . VAL A 1 72 ? 10.601 7.875 -12.620 1.00 92.44 72 VAL A O 1
ATOM 602 N N . GLY A 1 73 ? 8.680 7.669 -11.461 1.00 91.94 73 GLY A N 1
ATOM 603 C CA . GLY A 1 73 ? 8.029 6.718 -12.362 1.00 91.94 73 GLY A CA 1
ATOM 604 C C . GLY A 1 73 ? 7.810 7.282 -13.766 1.00 91.94 73 GLY A C 1
ATOM 605 O O . GLY A 1 73 ? 8.218 6.650 -14.738 1.00 91.94 73 GLY A O 1
ATOM 606 N N . GLU A 1 74 ? 7.251 8.489 -13.885 1.00 91.00 74 GLU A N 1
ATOM 607 C CA . GLU A 1 74 ? 7.064 9.176 -15.172 1.00 91.00 74 GLU A CA 1
ATOM 608 C C . GLU A 1 74 ? 8.409 9.482 -15.846 1.00 91.00 74 GLU A C 1
ATOM 610 O O . GLU A 1 74 ? 8.594 9.196 -17.027 1.00 91.00 74 GLU A O 1
ATOM 615 N N . ALA A 1 75 ? 9.413 9.943 -15.093 1.00 93.19 75 ALA A N 1
ATOM 616 C CA . ALA A 1 75 ? 10.749 10.162 -15.646 1.00 93.19 75 ALA A CA 1
ATOM 617 C C . ALA A 1 75 ? 11.388 8.864 -16.175 1.00 93.19 75 ALA A C 1
ATOM 619 O O . ALA A 1 75 ? 12.087 8.886 -17.190 1.00 93.19 75 ALA A O 1
ATOM 620 N N . LEU A 1 76 ? 11.176 7.726 -15.505 1.00 91.06 76 LEU A N 1
ATOM 621 C CA . LEU A 1 76 ? 11.641 6.421 -15.977 1.00 91.06 76 LEU A CA 1
ATOM 622 C C . LEU A 1 76 ? 10.862 5.961 -17.218 1.00 91.06 76 LEU A C 1
ATOM 624 O O . LEU A 1 76 ? 11.468 5.459 -18.167 1.00 91.06 76 LEU A O 1
ATOM 628 N N . LYS A 1 77 ? 9.543 6.172 -17.225 1.00 90.50 77 LYS A N 1
ATOM 629 C CA . LYS A 1 77 ? 8.647 5.887 -18.349 1.00 90.50 77 LYS A CA 1
ATOM 630 C C . LYS A 1 77 ? 9.082 6.635 -19.605 1.00 90.50 77 LYS A C 1
ATOM 632 O O . LYS A 1 77 ? 9.241 6.003 -20.646 1.00 90.50 77 LYS A O 1
ATOM 637 N N . ASP A 1 78 ? 9.365 7.929 -19.490 1.00 90.88 78 ASP A N 1
ATOM 638 C CA . ASP A 1 78 ? 9.831 8.767 -20.596 1.00 90.88 78 ASP A CA 1
ATOM 639 C C . ASP A 1 78 ? 11.212 8.332 -21.097 1.00 90.88 78 ASP A C 1
ATOM 641 O O . ASP A 1 78 ? 11.403 8.119 -22.298 1.00 90.88 78 ASP A O 1
ATOM 645 N N . LYS A 1 79 ? 12.170 8.116 -20.179 1.00 92.00 79 LYS A N 1
ATOM 646 C CA . LYS A 1 79 ? 13.532 7.659 -20.518 1.00 92.00 79 LYS A CA 1
ATOM 647 C C . LYS A 1 79 ? 13.530 6.346 -21.289 1.00 92.00 79 LYS A C 1
ATOM 649 O O . LYS A 1 79 ? 14.262 6.205 -22.263 1.00 92.00 79 LYS A O 1
ATOM 654 N N . MET A 1 80 ? 12.708 5.399 -20.853 1.00 85.56 80 MET A N 1
ATOM 655 C CA . MET A 1 80 ? 12.593 4.080 -21.472 1.00 85.56 80 MET A CA 1
ATOM 656 C C . MET A 1 80 ? 11.532 4.048 -22.585 1.00 85.56 80 MET A C 1
ATOM 658 O O . MET A 1 80 ? 11.305 3.000 -23.189 1.00 85.56 80 MET A O 1
ATOM 662 N N . SER A 1 81 ? 10.880 5.186 -22.866 1.00 85.88 81 SER A N 1
ATOM 663 C CA . SER A 1 81 ? 9.774 5.320 -23.824 1.00 85.88 81 SER A CA 1
ATOM 664 C C . SER A 1 81 ? 8.700 4.234 -23.645 1.00 85.88 81 SER A C 1
ATOM 666 O O . SER A 1 81 ? 8.184 3.658 -24.610 1.00 85.88 81 SER A O 1
ATOM 668 N N . LEU A 1 82 ? 8.382 3.925 -22.386 1.00 80.69 82 LEU A N 1
ATOM 669 C CA . LEU A 1 82 ? 7.425 2.894 -22.011 1.00 80.69 82 LEU A CA 1
ATOM 670 C C . LEU A 1 82 ? 6.001 3.424 -22.201 1.00 80.69 82 LEU A C 1
ATOM 672 O O . LEU A 1 82 ? 5.564 4.368 -21.557 1.00 80.69 82 LEU A O 1
ATOM 676 N N . GLY A 1 83 ? 5.234 2.783 -23.079 1.00 83.44 83 GLY A N 1
ATOM 677 C CA . GLY A 1 83 ? 3.815 3.095 -23.293 1.00 83.44 83 GLY A CA 1
ATOM 678 C C . GLY A 1 83 ? 2.880 2.400 -22.296 1.00 83.44 83 GLY A C 1
ATOM 679 O O . GLY A 1 83 ? 1.832 1.905 -22.719 1.00 83.44 83 GLY A O 1
ATOM 680 N N . ILE A 1 84 ? 3.303 2.260 -21.035 1.00 83.75 84 ILE A N 1
ATOM 681 C CA . ILE A 1 84 ? 2.569 1.595 -19.946 1.00 83.75 84 ILE A CA 1
ATOM 682 C C . ILE A 1 84 ? 2.621 2.446 -18.677 1.00 83.75 84 ILE A C 1
ATOM 684 O O . ILE A 1 84 ? 3.569 3.205 -18.488 1.00 83.75 84 ILE A O 1
ATOM 688 N N . ASP A 1 85 ? 1.623 2.306 -17.812 1.00 86.94 85 ASP A N 1
ATOM 689 C CA . ASP A 1 85 ? 1.597 2.992 -16.520 1.00 86.94 85 ASP A CA 1
ATOM 690 C C . ASP A 1 85 ? 2.369 2.174 -15.484 1.00 86.94 85 ASP A C 1
ATOM 692 O O . ASP A 1 85 ? 2.153 0.967 -15.345 1.00 86.94 85 ASP A O 1
ATOM 696 N N . LEU A 1 86 ? 3.314 2.822 -14.798 1.00 87.56 86 LEU A N 1
ATOM 697 C CA . LEU A 1 86 ? 4.158 2.167 -13.805 1.00 87.56 86 LEU A CA 1
ATOM 698 C C . LEU A 1 86 ? 3.443 2.144 -12.452 1.00 87.56 86 LEU A C 1
ATOM 700 O O . LEU A 1 86 ? 2.923 3.153 -11.981 1.00 87.56 86 LEU A O 1
ATOM 704 N N . VAL A 1 87 ? 3.451 0.972 -11.826 1.00 90.25 87 VAL A N 1
ATOM 705 C CA . VAL A 1 87 ? 2.957 0.752 -10.463 1.00 90.25 87 VAL A CA 1
ATOM 706 C C . VAL A 1 87 ? 4.117 0.979 -9.481 1.00 90.25 87 VAL A C 1
ATOM 708 O O . VAL A 1 87 ? 5.267 0.726 -9.854 1.00 90.25 87 VAL A O 1
ATOM 711 N N . PRO A 1 88 ? 3.863 1.446 -8.243 1.00 88.75 88 PRO A N 1
ATOM 712 C CA . PRO A 1 88 ? 4.892 1.501 -7.208 1.00 88.75 88 PRO A CA 1
ATOM 713 C C . PRO A 1 88 ? 5.555 0.135 -6.997 1.00 88.75 88 PRO A C 1
ATOM 715 O O . PRO A 1 88 ? 4.875 -0.891 -6.974 1.00 88.75 88 PRO A O 1
ATOM 718 N N . GLY A 1 89 ? 6.879 0.124 -6.846 1.00 87.31 89 GLY A N 1
ATOM 719 C CA . GLY A 1 89 ? 7.630 -1.108 -6.608 1.00 87.31 89 GLY A CA 1
ATOM 720 C C . GLY A 1 89 ? 7.340 -1.688 -5.224 1.00 87.31 89 GLY A C 1
ATOM 721 O O . GLY A 1 89 ? 7.288 -0.952 -4.240 1.00 87.31 89 GLY A O 1
ATOM 722 N N . THR A 1 90 ? 7.167 -3.006 -5.147 1.00 93.00 90 THR A N 1
ATOM 723 C CA . THR A 1 90 ? 7.017 -3.734 -3.878 1.00 93.00 90 THR A CA 1
ATOM 724 C C . THR A 1 90 ? 8.351 -4.314 -3.404 1.00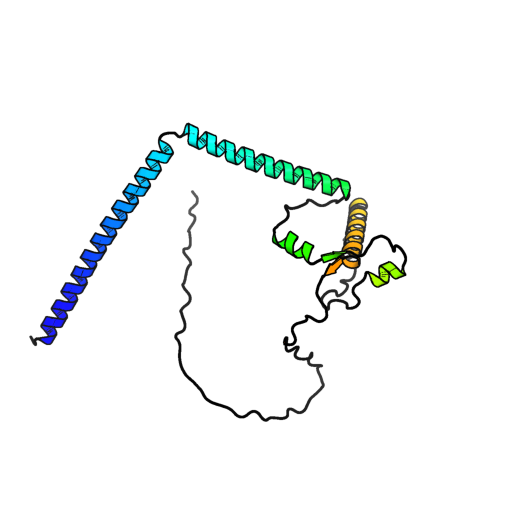 93.00 90 THR A C 1
ATOM 726 O O . THR A 1 90 ? 9.287 -4.490 -4.184 1.00 93.00 90 THR A O 1
ATOM 729 N N . GLU A 1 91 ? 8.457 -4.658 -2.120 1.00 93.56 91 GLU A N 1
ATOM 730 C CA . GLU A 1 91 ? 9.658 -5.321 -1.586 1.00 93.56 91 GLU A CA 1
ATOM 731 C C . GLU A 1 91 ? 9.920 -6.674 -2.264 1.00 93.56 91 GLU A C 1
ATOM 733 O O . GLU A 1 91 ? 11.067 -7.032 -2.529 1.00 93.56 91 GLU A O 1
ATOM 738 N N . GLU A 1 92 ? 8.859 -7.403 -2.618 1.00 91.44 92 GLU A N 1
ATOM 739 C CA . GLU A 1 92 ? 8.971 -8.641 -3.389 1.00 91.44 92 GLU A CA 1
ATOM 740 C C . GLU A 1 92 ? 9.578 -8.401 -4.775 1.00 91.44 92 GLU A C 1
ATOM 742 O O . GLU A 1 92 ? 10.366 -9.220 -5.250 1.00 91.44 92 GLU A O 1
ATOM 747 N N . ASP A 1 93 ? 9.238 -7.285 -5.431 1.00 90.88 93 ASP A N 1
ATOM 748 C CA . ASP A 1 93 ? 9.848 -6.910 -6.710 1.00 90.88 93 ASP A CA 1
ATOM 749 C C . ASP A 1 93 ? 11.349 -6.682 -6.555 1.00 90.88 93 ASP A C 1
ATOM 751 O O . ASP A 1 93 ? 12.122 -7.144 -7.393 1.00 90.88 93 ASP A O 1
ATOM 755 N N . ALA A 1 94 ? 11.773 -6.032 -5.467 1.00 90.75 94 ALA A N 1
ATOM 756 C CA . ALA A 1 94 ? 13.186 -5.814 -5.175 1.00 90.75 94 ALA A CA 1
ATOM 757 C C . ALA A 1 94 ? 13.929 -7.137 -4.928 1.00 90.75 94 ALA A C 1
ATOM 759 O O . ALA A 1 94 ? 15.011 -7.346 -5.476 1.00 90.75 94 ALA A O 1
ATOM 760 N N . GLN A 1 95 ? 13.332 -8.060 -4.166 1.00 91.75 95 GLN A N 1
ATOM 761 C CA . GLN A 1 95 ? 13.899 -9.396 -3.944 1.00 91.75 95 GLN A CA 1
ATOM 762 C C . GLN A 1 95 ? 14.012 -10.189 -5.250 1.00 91.75 95 GLN A C 1
ATOM 764 O O . GLN A 1 95 ? 15.047 -10.794 -5.520 1.00 91.75 95 GLN A O 1
ATOM 769 N N . ARG A 1 96 ? 12.974 -10.161 -6.097 1.00 87.81 96 ARG A N 1
ATOM 770 C CA . ARG A 1 96 ? 13.011 -10.799 -7.420 1.00 87.81 96 ARG A CA 1
ATOM 771 C C . ARG A 1 96 ? 14.081 -10.177 -8.312 1.00 87.81 96 ARG A C 1
ATOM 773 O O . ARG A 1 96 ? 14.818 -10.919 -8.947 1.00 87.81 96 ARG A O 1
ATOM 780 N N . ALA A 1 97 ? 14.184 -8.850 -8.343 1.00 89.38 97 ALA A N 1
ATOM 781 C CA . ALA A 1 97 ? 15.185 -8.141 -9.135 1.00 89.38 97 ALA A CA 1
ATOM 782 C C . ALA A 1 97 ? 16.617 -8.461 -8.680 1.00 89.38 97 ALA A C 1
ATOM 784 O O . ALA A 1 97 ? 17.490 -8.623 -9.523 1.00 89.38 97 ALA A O 1
ATOM 785 N N . ALA A 1 98 ? 16.848 -8.623 -7.373 1.00 89.44 98 ALA A N 1
ATOM 786 C CA . ALA A 1 98 ? 18.146 -9.029 -6.832 1.00 89.44 98 ALA A CA 1
ATOM 787 C C . ALA A 1 98 ? 18.566 -10.449 -7.256 1.00 89.44 98 ALA A C 1
ATOM 789 O O . ALA A 1 98 ? 19.752 -10.757 -7.280 1.00 89.44 98 ALA A O 1
ATOM 790 N N . LEU A 1 99 ? 17.602 -11.307 -7.599 1.00 87.94 99 LEU A N 1
ATOM 791 C CA . LEU A 1 99 ? 17.835 -12.662 -8.103 1.00 87.94 99 LEU A CA 1
ATOM 792 C C . LEU A 1 99 ? 17.959 -12.718 -9.633 1.00 87.94 99 LEU A C 1
ATOM 794 O O . LEU A 1 99 ? 18.000 -13.817 -10.186 1.00 87.94 99 LEU A O 1
ATOM 798 N N . VAL A 1 100 ? 17.957 -11.583 -10.337 1.00 86.25 100 VAL A N 1
ATOM 799 C CA . VAL A 1 100 ? 18.046 -11.532 -11.801 1.00 86.25 100 VAL A CA 1
ATOM 800 C C . VAL A 1 100 ? 19.379 -10.928 -12.227 1.00 86.25 100 VAL A C 1
ATOM 802 O O . VAL A 1 100 ? 19.685 -9.785 -11.906 1.00 86.25 100 VAL A O 1
ATOM 805 N N . ASP A 1 101 ? 20.118 -11.682 -13.037 1.00 85.56 101 ASP A N 1
ATOM 806 C CA . ASP A 1 101 ? 21.335 -11.238 -13.705 1.00 85.56 101 ASP A CA 1
ATOM 807 C C . ASP A 1 101 ? 21.022 -10.880 -15.168 1.00 85.56 101 ASP A C 1
ATOM 809 O O . ASP A 1 101 ? 20.331 -11.622 -15.879 1.00 85.56 101 ASP A O 1
ATOM 813 N N . PHE A 1 102 ? 21.551 -9.748 -15.637 1.00 81.44 102 PHE A N 1
ATOM 814 C CA . PHE A 1 102 ? 21.448 -9.302 -17.031 1.00 81.44 102 PHE A CA 1
ATOM 815 C C . PHE A 1 102 ? 22.759 -9.583 -17.772 1.00 81.44 102 PHE A C 1
ATOM 817 O O . PHE A 1 102 ? 23.838 -9.452 -17.190 1.00 81.44 102 PHE A O 1
ATOM 824 N N . ALA A 1 103 ? 22.696 -9.981 -19.047 1.00 73.56 103 ALA A N 1
ATOM 825 C CA . ALA A 1 103 ? 23.918 -10.163 -19.826 1.00 73.56 103 ALA A CA 1
ATOM 826 C C . ALA A 1 103 ? 24.553 -8.798 -20.172 1.00 73.56 103 ALA A C 1
ATOM 828 O O . ALA A 1 103 ? 23.825 -7.826 -20.387 1.00 73.56 103 ALA A O 1
ATOM 829 N N . PRO A 1 104 ? 25.895 -8.716 -20.231 1.00 70.62 104 PRO A N 1
ATOM 830 C CA . PRO A 1 104 ? 26.599 -7.483 -20.571 1.00 70.62 104 PRO A CA 1
ATOM 831 C C . PRO A 1 104 ? 26.296 -7.036 -22.009 1.00 70.62 104 PRO A C 1
ATOM 833 O O . PRO A 1 104 ? 26.267 -7.854 -22.932 1.00 70.62 104 PRO A O 1
ATOM 836 N N . ASP A 1 105 ? 26.110 -5.727 -22.192 1.00 66.25 105 ASP A N 1
ATOM 837 C CA . ASP A 1 105 ? 25.752 -5.097 -23.474 1.00 66.25 105 ASP A CA 1
ATOM 838 C C . ASP A 1 105 ? 26.893 -5.098 -24.513 1.00 66.25 105 ASP A C 1
ATOM 840 O O . ASP A 1 105 ? 26.670 -4.786 -25.685 1.00 66.25 105 ASP A O 1
ATOM 844 N N . ASP A 1 106 ? 28.111 -5.472 -24.112 1.00 63.12 106 ASP A N 1
ATOM 845 C CA . ASP A 1 106 ? 29.324 -5.322 -24.926 1.00 63.12 106 ASP A CA 1
ATOM 846 C C . ASP A 1 106 ? 29.385 -6.269 -26.137 1.00 63.12 106 ASP A C 1
ATOM 848 O O . ASP A 1 106 ? 30.135 -6.029 -27.084 1.00 63.12 106 ASP A O 1
ATOM 852 N N . ASP A 1 107 ? 28.573 -7.330 -26.151 1.00 59.41 107 ASP A N 1
ATOM 853 C CA . ASP A 1 107 ? 28.666 -8.397 -27.146 1.00 59.41 107 ASP A CA 1
ATOM 854 C C . ASP A 1 107 ? 27.404 -8.480 -28.021 1.00 59.41 107 ASP A C 1
ATOM 856 O O . ASP A 1 107 ? 26.636 -9.448 -28.033 1.00 59.41 107 ASP A O 1
ATOM 860 N N . VAL A 1 108 ? 27.193 -7.423 -28.813 1.00 62.19 108 VAL A N 1
ATOM 861 C CA . VAL A 1 108 ? 26.082 -7.285 -29.781 1.00 62.19 108 VAL A CA 1
ATOM 862 C C . VAL A 1 108 ? 26.126 -8.330 -30.912 1.00 62.19 108 VAL A C 1
ATOM 864 O O . VAL A 1 108 ? 25.241 -8.380 -31.777 1.00 62.19 108 VAL A O 1
ATOM 867 N N . THR A 1 109 ? 27.159 -9.174 -30.929 1.00 71.31 109 THR A N 1
ATOM 868 C CA . THR A 1 109 ? 27.339 -10.254 -31.891 1.00 71.31 109 THR A CA 1
ATOM 869 C C . THR A 1 109 ? 26.242 -11.315 -31.741 1.00 71.31 109 THR A C 1
ATOM 871 O O . THR A 1 109 ? 25.667 -11.550 -30.675 1.00 71.31 109 THR A O 1
ATOM 874 N N . ARG A 1 110 ? 25.925 -12.019 -32.840 1.00 66.94 110 ARG A N 1
ATOM 875 C CA . ARG A 1 110 ? 24.965 -13.144 -32.803 1.00 66.94 110 ARG A CA 1
ATOM 876 C C . ARG A 1 110 ? 25.385 -14.230 -31.805 1.00 66.94 110 ARG A C 1
ATOM 878 O O . ARG A 1 110 ? 24.517 -14.940 -31.303 1.00 66.94 110 ARG A O 1
ATOM 885 N N . VAL A 1 111 ? 26.687 -14.339 -31.537 1.00 73.00 111 VAL A N 1
ATOM 886 C CA . VAL A 1 111 ? 27.273 -15.271 -30.571 1.00 73.00 111 VAL A CA 1
ATOM 887 C C . VAL A 1 111 ? 26.951 -14.824 -29.147 1.00 73.00 111 VAL A C 1
ATOM 889 O O . VAL A 1 111 ? 26.352 -15.609 -28.417 1.00 73.00 111 VAL A O 1
ATOM 892 N N . GLY A 1 112 ? 27.205 -13.560 -28.788 1.00 73.44 112 GLY A N 1
ATOM 893 C CA . GLY A 1 112 ? 26.840 -13.002 -27.479 1.00 73.44 112 GLY A CA 1
ATOM 894 C C . GLY A 1 112 ? 25.348 -13.159 -27.164 1.00 73.44 112 GLY A C 1
ATOM 895 O O . GLY A 1 112 ? 24.979 -13.682 -26.114 1.00 73.44 112 GLY A O 1
ATOM 896 N N . LYS A 1 113 ? 24.470 -12.871 -28.136 1.00 71.88 113 LYS A N 1
ATOM 897 C CA . LYS A 1 113 ? 23.013 -13.101 -28.007 1.00 71.88 113 LYS A CA 1
ATOM 898 C C . LYS A 1 113 ? 22.611 -14.571 -27.871 1.00 71.88 113 LYS A C 1
ATOM 900 O O . LYS A 1 113 ? 21.560 -14.862 -27.301 1.00 71.88 113 LYS A O 1
ATOM 905 N N . ALA A 1 114 ? 23.367 -15.500 -28.454 1.00 72.50 114 ALA A N 1
ATOM 906 C CA . ALA A 1 114 ? 23.108 -16.930 -28.302 1.00 72.50 114 ALA A CA 1
ATOM 907 C C . ALA A 1 114 ? 23.553 -17.423 -26.924 1.00 72.50 114 ALA A C 1
ATOM 909 O O . ALA A 1 114 ? 22.840 -18.217 -26.317 1.00 72.50 114 ALA A O 1
ATOM 910 N N . LEU A 1 115 ? 24.677 -16.901 -26.425 1.00 72.81 115 LEU A N 1
ATOM 911 C CA . LEU A 1 115 ? 25.155 -17.170 -25.079 1.00 72.81 115 LEU A CA 1
ATOM 912 C C . LEU A 1 115 ? 24.182 -16.606 -24.047 1.00 72.81 115 LEU A C 1
ATOM 914 O O . LEU A 1 115 ? 23.824 -17.345 -23.143 1.00 72.81 115 LEU A O 1
ATOM 918 N N . ALA A 1 116 ? 23.696 -15.365 -24.204 1.00 71.88 116 ALA A N 1
ATOM 919 C CA . ALA A 1 116 ? 22.753 -14.681 -23.302 1.00 71.88 116 ALA A CA 1
ATOM 920 C C . ALA A 1 116 ? 21.485 -15.498 -22.989 1.00 71.88 116 ALA A C 1
ATOM 922 O O . ALA A 1 116 ? 20.996 -15.489 -21.859 1.00 71.88 116 ALA A O 1
ATOM 923 N N . LYS A 1 117 ? 21.001 -16.281 -23.956 1.00 73.56 117 LYS A N 1
ATOM 924 C CA . LYS A 1 117 ? 19.787 -17.088 -23.809 1.00 73.56 117 LYS A CA 1
ATOM 925 C C . LYS A 1 117 ? 19.994 -18.264 -22.845 1.00 73.56 117 LYS A C 1
ATOM 927 O O . LYS A 1 117 ? 21.044 -18.903 -22.876 1.00 73.56 117 LYS A O 1
ATOM 932 N N . PRO A 1 118 ? 18.982 -18.624 -22.034 1.00 75.12 118 PRO A N 1
ATOM 933 C CA . PRO A 1 118 ? 19.071 -19.798 -21.173 1.00 75.12 118 PRO A CA 1
ATOM 934 C C . PRO A 1 118 ? 19.246 -21.073 -22.013 1.00 75.12 118 PRO A C 1
ATOM 936 O O . PRO A 1 118 ? 18.474 -21.324 -22.942 1.00 75.12 118 PRO A O 1
ATOM 939 N N . LEU A 1 119 ? 20.245 -21.895 -21.663 1.00 73.75 119 LEU A N 1
ATOM 940 C CA . LEU A 1 119 ? 20.544 -23.166 -22.344 1.00 73.75 119 LEU A CA 1
ATOM 941 C C . LEU A 1 119 ? 19.382 -24.164 -22.247 1.00 73.75 119 LEU A C 1
ATOM 943 O O . LEU A 1 119 ? 19.138 -24.941 -23.170 1.00 73.75 119 LEU A O 1
ATOM 947 N N . PHE A 1 120 ? 18.635 -24.112 -21.142 1.00 72.50 120 PHE A N 1
ATOM 948 C CA . PHE A 1 120 ? 17.469 -24.950 -20.908 1.00 72.50 120 PHE A CA 1
ATOM 949 C C . PHE A 1 120 ? 16.197 -24.119 -21.008 1.00 72.50 120 PHE A C 1
ATOM 951 O O . PHE A 1 120 ? 15.959 -23.186 -20.241 1.00 72.50 120 PHE A O 1
ATOM 958 N N . ARG A 1 121 ? 15.335 -24.488 -21.954 1.00 66.62 121 ARG A N 1
ATOM 959 C CA . ARG A 1 121 ? 13.996 -23.918 -22.052 1.00 66.62 121 ARG A CA 1
ATOM 960 C C . ARG A 1 121 ? 13.188 -24.390 -20.846 1.00 66.62 121 ARG A C 1
ATOM 962 O O . ARG A 1 121 ? 12.899 -25.579 -20.735 1.00 66.62 121 ARG A O 1
ATOM 969 N N . SER A 1 122 ? 12.805 -23.465 -19.967 1.00 65.56 122 SER A N 1
ATOM 970 C CA . SER A 1 122 ? 11.844 -23.758 -18.901 1.00 65.56 122 SER A CA 1
ATOM 971 C C . SER A 1 122 ? 10.586 -24.386 -19.512 1.00 65.56 122 SER A C 1
ATOM 973 O O . SER A 1 122 ? 10.032 -23.864 -20.486 1.00 65.56 122 SER A O 1
ATOM 975 N N . ALA A 1 123 ? 10.155 -25.524 -18.961 1.00 58.66 123 ALA A N 1
ATOM 976 C CA . ALA A 1 123 ? 9.094 -26.373 -19.504 1.00 58.66 123 ALA A CA 1
ATOM 977 C C . ALA A 1 123 ? 7.713 -25.681 -19.605 1.00 58.66 123 ALA A C 1
ATOM 979 O O . ALA A 1 123 ? 6.816 -26.215 -20.249 1.00 58.66 123 ALA A O 1
ATOM 980 N N . GLY A 1 124 ? 7.550 -24.478 -19.038 1.00 59.03 124 GLY A N 1
ATOM 981 C CA . GLY A 1 124 ? 6.350 -23.642 -19.181 1.00 59.03 124 GLY A CA 1
ATOM 982 C C . GLY A 1 124 ? 6.382 -22.642 -20.347 1.00 59.03 124 GLY A C 1
ATOM 983 O O . GLY A 1 124 ? 5.346 -22.094 -20.712 1.00 59.03 124 GLY A O 1
ATOM 984 N N . SER A 1 125 ? 7.537 -22.408 -20.981 1.00 58.91 125 SER A N 1
ATOM 985 C CA . SER A 1 125 ? 7.665 -21.467 -22.105 1.00 58.91 125 SER A CA 1
ATOM 986 C C . SER A 1 125 ? 7.348 -22.154 -23.438 1.00 58.91 125 SER A C 1
ATOM 988 O O . SER A 1 125 ? 8.154 -22.187 -24.372 1.00 58.91 125 SER A O 1
ATOM 990 N N . SER A 1 126 ? 6.176 -22.781 -23.559 1.00 54.75 126 SER A N 1
ATOM 991 C CA . SER A 1 126 ? 5.644 -23.151 -24.873 1.00 54.75 126 SER A CA 1
ATOM 992 C C . SER A 1 126 ? 5.324 -21.855 -25.618 1.00 54.75 126 SER A C 1
ATOM 994 O O . SER A 1 126 ? 4.571 -21.028 -25.112 1.00 54.75 126 SER A O 1
ATOM 996 N N . ARG A 1 127 ? 5.915 -21.662 -26.804 1.00 57.41 127 ARG A N 1
ATOM 997 C CA . ARG A 1 127 ? 5.622 -20.541 -27.701 1.00 57.41 127 ARG A CA 1
ATOM 998 C C . ARG A 1 127 ? 4.120 -20.588 -27.987 1.00 57.41 127 ARG A C 1
ATOM 1000 O O . ARG A 1 127 ? 3.704 -21.384 -28.823 1.00 57.41 127 ARG A O 1
ATOM 1007 N N . LYS A 1 128 ? 3.307 -19.796 -27.279 1.00 55.53 128 LYS A N 1
ATOM 1008 C CA . LYS A 1 128 ? 1.944 -19.516 -27.733 1.00 55.53 128 LYS A CA 1
ATOM 1009 C C . LYS A 1 128 ? 2.118 -18.872 -29.103 1.00 55.53 128 LYS A C 1
ATOM 1011 O O . LYS A 1 128 ? 2.809 -17.860 -29.222 1.00 55.53 128 LYS A O 1
ATOM 1016 N N . ALA A 1 129 ? 1.617 -19.548 -30.134 1.00 50.88 129 ALA A N 1
ATOM 1017 C CA . ALA A 1 129 ? 1.604 -19.029 -31.490 1.00 50.88 129 ALA A CA 1
ATOM 1018 C C . ALA A 1 129 ? 1.025 -17.609 -31.452 1.00 50.88 129 ALA A C 1
ATOM 1020 O O . ALA A 1 129 ? 0.090 -17.352 -30.694 1.00 50.88 129 ALA A O 1
ATOM 1021 N N . GLN A 1 130 ? 1.650 -16.696 -32.195 1.00 57.00 130 GLN A N 1
ATOM 1022 C CA . GLN A 1 130 ? 1.253 -15.296 -32.289 1.00 57.00 130 GLN A CA 1
ATOM 1023 C C . GLN A 1 130 ? -0.262 -15.222 -32.506 1.00 57.00 130 GLN A C 1
ATOM 1025 O O . GLN A 1 130 ? -0.755 -15.649 -33.545 1.00 57.00 130 GLN A O 1
ATOM 1030 N N . ALA A 1 131 ? -0.999 -14.737 -31.506 1.00 60.97 131 ALA A N 1
ATOM 1031 C CA . ALA A 1 131 ? -2.397 -14.397 -31.699 1.00 60.97 131 ALA A CA 1
ATOM 1032 C C . ALA A 1 131 ? -2.410 -13.208 -32.662 1.00 60.97 131 ALA A C 1
ATOM 1034 O O . ALA A 1 131 ? -1.918 -12.131 -32.318 1.00 60.97 131 ALA A O 1
ATOM 1035 N N . GLU A 1 132 ? -2.874 -13.423 -33.892 1.00 66.94 132 GLU A N 1
ATOM 1036 C CA . GLU A 1 132 ? -3.058 -12.323 -34.830 1.00 66.94 132 GLU A CA 1
ATOM 1037 C C . GLU A 1 132 ? -4.037 -11.319 -34.220 1.00 66.94 132 GLU A C 1
ATOM 1039 O O . GLU A 1 132 ? -5.069 -11.696 -33.657 1.00 66.94 132 GLU A O 1
ATOM 1044 N N . ALA A 1 133 ? -3.677 -10.037 -34.281 1.00 69.00 133 ALA A N 1
ATOM 1045 C CA . ALA A 1 133 ? -4.522 -8.978 -33.756 1.00 69.00 133 ALA A CA 1
ATOM 1046 C C . ALA A 1 133 ? -5.898 -9.028 -34.445 1.00 69.00 133 ALA A C 1
ATOM 1048 O O . ALA A 1 133 ? -5.965 -9.273 -35.656 1.00 69.00 133 ALA A O 1
ATOM 1049 N N . PRO A 1 134 ? -6.996 -8.790 -33.709 1.00 75.62 134 PRO A N 1
ATOM 1050 C CA . PRO A 1 134 ? -8.331 -8.842 -34.284 1.00 75.62 134 PRO A CA 1
ATOM 1051 C C . PRO A 1 134 ? -8.448 -7.869 -35.467 1.00 75.62 134 PRO A C 1
ATOM 1053 O O . PRO A 1 134 ? -7.878 -6.769 -35.464 1.00 75.62 134 PRO A O 1
ATOM 1056 N N . LYS A 1 135 ? -9.183 -8.288 -36.506 1.00 76.56 135 LYS A N 1
ATOM 1057 C CA . LYS A 1 135 ? -9.472 -7.450 -37.678 1.00 76.56 135 LYS A CA 1
ATOM 1058 C C . LYS A 1 135 ? 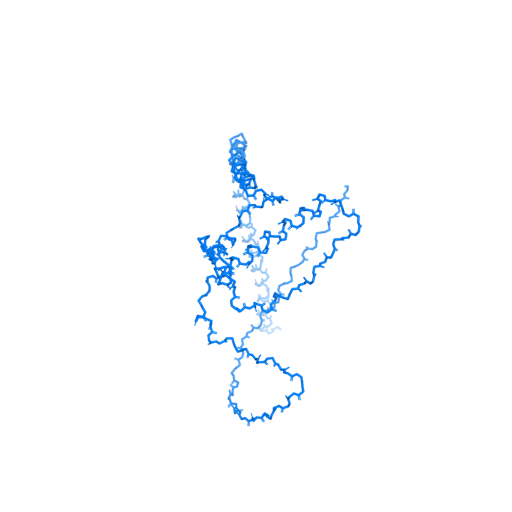-10.118 -6.140 -37.217 1.00 76.56 135 LYS A C 1
ATOM 1060 O O . LYS A 1 135 ? -11.116 -6.170 -36.508 1.00 76.56 135 LYS A O 1
ATOM 1065 N N . GLY A 1 136 ? -9.550 -5.012 -37.646 1.00 78.62 136 GLY A N 1
ATOM 1066 C CA . GLY A 1 136 ? -10.046 -3.670 -37.318 1.00 78.62 136 GLY A CA 1
ATOM 1067 C C . GLY A 1 136 ? -9.202 -2.883 -36.312 1.00 78.62 136 GLY A C 1
ATOM 1068 O O . GLY A 1 136 ? -9.550 -1.744 -36.015 1.00 78.62 136 GLY A O 1
ATOM 1069 N N . THR A 1 137 ? -8.086 -3.427 -35.814 1.00 79.00 137 THR A N 1
ATOM 1070 C CA . THR A 1 137 ? -7.178 -2.646 -34.954 1.00 79.00 137 THR A CA 1
ATOM 1071 C C . THR A 1 137 ? -6.506 -1.507 -35.738 1.00 79.00 137 THR A C 1
ATOM 1073 O O . THR A 1 137 ? -6.019 -1.716 -36.858 1.00 79.00 137 THR A O 1
ATOM 1076 N N . PRO A 1 138 ? -6.462 -0.279 -35.189 1.00 88.06 138 PRO A N 1
ATOM 1077 C CA . PRO A 1 138 ? -5.792 0.839 -35.833 1.00 88.06 138 PRO A CA 1
ATOM 1078 C C . PRO A 1 138 ? -4.294 0.553 -35.995 1.00 88.06 138 PRO A C 1
ATOM 1080 O O . PRO A 1 138 ? -3.637 -0.041 -35.138 1.00 88.06 138 PRO A O 1
ATOM 1083 N N . LYS A 1 139 ? -3.710 1.041 -37.095 1.00 87.19 139 LYS A N 1
ATOM 1084 C CA . LYS A 1 139 ? -2.291 0.826 -37.439 1.00 87.19 139 LYS A CA 1
ATOM 1085 C C . LYS A 1 139 ? -1.333 1.265 -36.320 1.00 87.19 139 LYS A C 1
ATOM 1087 O O . LYS A 1 139 ? -0.288 0.645 -36.132 1.00 87.19 139 LYS A O 1
ATOM 1092 N N . ALA A 1 140 ? -1.702 2.299 -35.561 1.00 87.06 140 ALA A N 1
ATOM 1093 C CA . ALA A 1 140 ? -0.948 2.779 -34.403 1.00 87.06 140 ALA A CA 1
ATOM 1094 C C . ALA A 1 140 ? -0.870 1.735 -33.274 1.00 87.06 140 ALA A C 1
ATOM 1096 O O . ALA A 1 140 ? 0.203 1.504 -32.719 1.00 87.06 140 ALA A O 1
ATOM 1097 N N . GLU A 1 141 ? -1.974 1.049 -32.982 1.00 86.06 141 GLU A N 1
ATOM 1098 C CA . GLU A 1 141 ? -2.036 0.020 -31.942 1.00 86.06 141 GLU A CA 1
ATOM 1099 C C . GLU A 1 141 ? -1.265 -1.242 -32.343 1.00 86.06 141 GLU A C 1
ATOM 1101 O O . GLU A 1 141 ? -0.557 -1.831 -31.523 1.00 86.06 141 GLU A O 1
ATOM 1106 N N . LEU A 1 142 ? -1.307 -1.613 -33.626 1.00 85.12 142 LEU A N 1
ATOM 1107 C CA . LEU A 1 142 ? -0.475 -2.691 -34.165 1.00 85.12 142 LEU A CA 1
ATOM 1108 C C . LEU A 1 142 ? 1.019 -2.391 -33.998 1.00 85.12 142 LEU A C 1
ATOM 1110 O O . LEU A 1 142 ? 1.789 -3.269 -33.606 1.00 85.12 142 LEU A O 1
ATOM 1114 N N . LEU A 1 143 ? 1.442 -1.155 -34.277 1.00 85.44 143 LEU A N 1
ATOM 1115 C CA . LEU A 1 143 ? 2.830 -0.733 -34.081 1.00 85.44 143 LEU A CA 1
ATOM 1116 C C . LEU A 1 143 ? 3.218 -0.735 -32.598 1.00 85.44 143 LEU A C 1
ATOM 1118 O O . LEU A 1 143 ? 4.288 -1.239 -32.260 1.00 85.44 143 LEU A O 1
ATOM 1122 N N . ALA A 1 144 ? 2.349 -0.239 -31.715 1.00 84.50 144 ALA A N 1
ATOM 1123 C CA . ALA A 1 144 ? 2.572 -0.281 -30.271 1.00 84.50 144 ALA A CA 1
ATOM 1124 C C . ALA A 1 144 ? 2.701 -1.725 -29.762 1.00 84.50 144 ALA A C 1
ATOM 1126 O O . ALA A 1 144 ? 3.624 -2.038 -29.013 1.00 84.50 144 ALA A O 1
ATOM 1127 N N . SER A 1 145 ? 1.843 -2.631 -30.231 1.00 84.25 145 SER A N 1
ATOM 1128 C CA . SER A 1 145 ? 1.885 -4.051 -29.870 1.00 84.25 145 SER A CA 1
ATOM 1129 C C . SER A 1 145 ? 3.179 -4.716 -30.337 1.00 84.25 145 SER A C 1
ATOM 1131 O O . SER A 1 145 ? 3.833 -5.405 -29.559 1.00 84.25 145 SER A O 1
ATOM 1133 N N . LYS A 1 146 ? 3.625 -4.442 -31.571 1.00 86.81 146 LYS A N 1
ATOM 1134 C CA . LYS A 1 146 ? 4.922 -4.926 -32.076 1.00 86.81 146 LYS A CA 1
ATOM 1135 C C . LYS A 1 146 ? 6.096 -4.426 -31.230 1.00 86.81 146 LYS A C 1
ATOM 1137 O O . LYS A 1 146 ? 6.972 -5.222 -30.901 1.00 86.81 146 LYS A O 1
ATOM 1142 N N . ARG A 1 147 ? 6.095 -3.144 -30.840 1.00 85.12 147 ARG A N 1
ATOM 1143 C CA . ARG A 1 147 ? 7.116 -2.567 -29.944 1.00 85.12 147 ARG A CA 1
ATOM 1144 C C . ARG A 1 147 ? 7.119 -3.258 -28.579 1.00 85.12 147 ARG A C 1
ATOM 1146 O O . ARG A 1 147 ? 8.177 -3.669 -28.120 1.00 85.12 147 ARG A O 1
ATOM 1153 N N . ARG A 1 148 ? 5.944 -3.475 -27.976 1.00 84.75 148 ARG A N 1
ATOM 1154 C CA . ARG A 1 148 ? 5.809 -4.214 -26.707 1.00 84.75 148 ARG A CA 1
ATOM 1155 C C . ARG A 1 148 ? 6.356 -5.637 -26.819 1.00 84.75 148 ARG A C 1
ATOM 1157 O O . ARG A 1 148 ? 7.134 -6.054 -25.973 1.00 84.75 148 ARG A O 1
ATOM 1164 N N . HIS A 1 149 ? 5.998 -6.370 -27.874 1.00 86.06 149 HIS A N 1
ATOM 1165 C CA . HIS A 1 149 ? 6.499 -7.732 -28.083 1.00 86.06 149 HIS A CA 1
ATOM 1166 C C . HIS A 1 149 ? 8.014 -7.783 -28.254 1.00 86.06 149 HIS A C 1
ATOM 1168 O O . HIS A 1 149 ? 8.650 -8.699 -27.737 1.00 86.06 149 HIS A O 1
ATOM 1174 N N . HIS A 1 150 ? 8.586 -6.806 -28.957 1.00 86.94 150 HIS A N 1
ATOM 1175 C CA . HIS A 1 150 ? 10.028 -6.704 -29.120 1.00 86.94 150 HIS A CA 1
ATOM 1176 C C . HIS A 1 150 ? 10.725 -6.523 -27.767 1.00 86.94 150 HIS A C 1
ATOM 1178 O O . HIS A 1 150 ? 11.569 -7.345 -27.424 1.00 86.94 150 HIS A O 1
ATOM 1184 N N . ILE A 1 151 ? 10.274 -5.562 -26.958 1.00 84.88 151 ILE A N 1
ATOM 1185 C CA . ILE A 1 151 ? 10.809 -5.315 -25.612 1.00 84.88 151 ILE A CA 1
ATOM 1186 C C . ILE A 1 151 ? 10.693 -6.568 -24.738 1.00 84.88 151 ILE A C 1
ATOM 1188 O O . ILE A 1 151 ? 11.673 -7.002 -24.143 1.00 84.88 151 ILE A O 1
ATOM 1192 N N . VAL A 1 152 ? 9.524 -7.216 -24.711 1.00 86.62 152 VAL A N 1
ATOM 1193 C CA . VAL A 1 152 ? 9.332 -8.452 -23.932 1.00 86.62 152 VAL A CA 1
ATOM 1194 C C . VAL A 1 152 ? 10.297 -9.548 -24.392 1.00 86.62 152 VAL A C 1
ATOM 1196 O O . VAL A 1 152 ? 10.854 -10.260 -23.562 1.00 86.62 152 VAL A O 1
ATOM 1199 N N . SER A 1 153 ? 10.525 -9.686 -25.701 1.00 84.44 153 SER A N 1
ATOM 1200 C CA . SER A 1 153 ? 11.457 -10.687 -26.230 1.00 84.44 153 SER A CA 1
ATOM 1201 C C . SER A 1 153 ? 12.915 -10.407 -25.865 1.00 84.44 153 SER A C 1
ATOM 1203 O O . SER A 1 153 ? 13.669 -11.354 -25.641 1.00 84.44 153 SER A O 1
ATOM 1205 N N . GLU A 1 154 ? 13.302 -9.133 -25.784 1.00 83.06 154 GLU A N 1
ATOM 1206 C CA . GLU A 1 154 ? 14.644 -8.716 -25.378 1.00 83.06 154 GLU A CA 1
ATOM 1207 C C . GLU A 1 154 ? 14.855 -8.918 -23.884 1.00 83.06 154 GLU A C 1
ATOM 1209 O O . GLU A 1 154 ? 15.839 -9.545 -23.506 1.00 83.06 154 GLU A O 1
ATOM 1214 N N . ILE A 1 155 ? 13.891 -8.506 -23.054 1.00 83.88 155 ILE A N 1
ATOM 1215 C CA . ILE A 1 155 ? 13.926 -8.726 -21.605 1.00 83.88 155 ILE A CA 1
ATOM 1216 C C . ILE A 1 155 ? 14.051 -10.223 -21.324 1.00 83.88 155 ILE A C 1
ATOM 1218 O O . ILE A 1 155 ? 15.035 -10.646 -20.737 1.00 83.88 155 ILE A O 1
ATOM 1222 N N . VAL A 1 156 ? 13.135 -11.052 -21.836 1.00 83.69 156 VAL A N 1
ATOM 1223 C CA . VAL A 1 156 ? 13.157 -12.509 -21.595 1.00 83.69 156 VAL A CA 1
ATOM 1224 C C . VAL A 1 156 ? 14.424 -13.174 -22.148 1.00 83.69 156 VAL A C 1
ATOM 1226 O O . VAL A 1 156 ? 14.871 -14.191 -21.621 1.00 83.69 156 VAL A O 1
ATOM 1229 N N . GLY A 1 157 ? 14.990 -12.638 -23.231 1.00 79.69 157 GLY A N 1
ATOM 1230 C CA . GLY A 1 157 ? 16.220 -13.153 -23.825 1.00 79.69 157 GLY A CA 1
ATOM 1231 C C . GLY A 1 157 ? 17.488 -12.769 -23.060 1.00 79.69 157 GLY A C 1
ATOM 1232 O O . GLY A 1 157 ? 18.447 -13.538 -23.105 1.00 79.69 157 GLY A O 1
ATOM 1233 N N . ASN A 1 158 ? 17.487 -11.609 -22.398 1.00 82.00 158 ASN A N 1
ATOM 1234 C CA . ASN A 1 158 ? 18.640 -11.050 -21.692 1.00 82.00 158 ASN A CA 1
ATOM 1235 C C . ASN A 1 158 ? 18.628 -11.334 -20.177 1.00 82.00 158 ASN A C 1
ATOM 1237 O O . ASN A 1 158 ? 19.674 -11.312 -19.536 1.00 82.00 158 ASN A O 1
ATOM 1241 N N . THR A 1 159 ? 17.460 -11.612 -19.593 1.00 83.62 159 THR A N 1
ATOM 1242 C CA . THR A 1 159 ? 17.313 -11.912 -18.162 1.00 83.62 159 THR A CA 1
ATOM 1243 C C . THR A 1 159 ? 17.635 -13.367 -17.853 1.00 83.62 159 THR A C 1
ATOM 1245 O O . THR A 1 159 ? 17.063 -14.278 -18.462 1.00 83.62 159 THR A O 1
ATOM 1248 N N . ARG A 1 160 ? 18.466 -13.601 -16.837 1.00 80.19 160 ARG A N 1
ATOM 1249 C CA . ARG A 1 160 ? 18.728 -14.924 -16.264 1.00 80.19 160 ARG A CA 1
ATOM 1250 C C . ARG A 1 160 ? 18.457 -14.895 -14.765 1.00 80.19 160 ARG A C 1
ATOM 1252 O O . ARG A 1 160 ? 18.797 -13.930 -14.099 1.00 80.19 160 ARG A O 1
ATOM 1259 N N . MET A 1 161 ? 17.859 -15.956 -14.231 1.00 77.75 161 MET A N 1
ATOM 1260 C CA . MET A 1 161 ? 17.767 -16.113 -12.778 1.00 77.75 161 MET A CA 1
ATOM 1261 C C . MET A 1 161 ? 19.148 -16.494 -12.238 1.00 77.75 161 MET A C 1
ATOM 1263 O O . MET A 1 161 ? 19.738 -17.460 -12.727 1.00 77.75 161 MET A O 1
ATOM 1267 N N . SER A 1 162 ? 19.623 -15.779 -11.223 1.00 77.00 162 SER A N 1
ATOM 1268 C CA . SER A 1 162 ? 20.815 -16.083 -10.431 1.00 77.00 162 SER A CA 1
ATOM 1269 C C . SER A 1 162 ? 20.525 -17.276 -9.509 1.00 77.00 162 SER A C 1
ATOM 1271 O O . SER A 1 162 ? 20.392 -17.164 -8.293 1.00 77.00 162 SER A O 1
ATOM 1273 N N . GLN A 1 163 ? 20.278 -18.439 -10.112 1.00 68.81 163 GLN A N 1
ATOM 1274 C CA . GLN A 1 163 ? 20.149 -19.710 -9.408 1.00 68.81 163 GLN A CA 1
ATOM 1275 C C . GLN A 1 163 ? 21.403 -20.529 -9.668 1.00 68.81 163 GLN A C 1
ATOM 1277 O O . GLN A 1 163 ? 21.750 -20.779 -10.823 1.00 68.81 163 GLN A O 1
ATOM 1282 N N . ASP A 1 164 ? 22.062 -20.961 -8.595 1.00 71.38 164 ASP A N 1
ATOM 1283 C CA . ASP A 1 164 ? 23.196 -21.867 -8.701 1.00 71.38 164 ASP A CA 1
ATOM 1284 C C . ASP A 1 164 ? 22.700 -23.230 -9.234 1.00 71.38 164 ASP A C 1
ATOM 1286 O O . ASP A 1 164 ? 21.895 -23.906 -8.582 1.00 71.38 164 ASP A O 1
ATOM 1290 N N . PRO A 1 165 ? 23.154 -23.648 -10.432 1.00 73.88 165 PRO A N 1
ATOM 1291 C CA . PRO A 1 165 ? 22.701 -24.880 -11.068 1.00 73.88 165 PRO A CA 1
ATOM 1292 C C . PRO A 1 165 ? 23.086 -26.152 -10.296 1.00 73.88 165 PRO A C 1
ATOM 1294 O O . PRO A 1 165 ? 22.517 -27.211 -10.569 1.00 73.88 165 PRO A O 1
ATOM 1297 N N . PHE A 1 166 ? 24.025 -26.075 -9.350 1.00 70.69 166 PHE A N 1
ATOM 1298 C CA . PHE A 1 166 ? 24.480 -27.204 -8.532 1.00 70.69 166 PHE A CA 1
ATOM 1299 C C . PHE A 1 166 ? 23.810 -27.266 -7.157 1.00 70.69 166 PHE A C 1
ATOM 1301 O O . PHE A 1 166 ? 23.892 -28.289 -6.481 1.00 70.69 166 PHE A O 1
ATOM 1308 N N . LEU A 1 167 ? 23.101 -26.204 -6.778 1.00 66.44 167 LEU A N 1
ATOM 1309 C CA . LEU A 1 167 ? 22.349 -26.080 -5.528 1.00 66.44 167 LEU A CA 1
ATOM 1310 C C . LEU A 1 167 ? 20.880 -26.503 -5.682 1.00 66.44 167 LEU A C 1
ATOM 1312 O O . LEU A 1 167 ? 20.090 -26.320 -4.761 1.00 66.44 167 LEU A O 1
ATOM 1316 N N . LEU A 1 168 ? 20.502 -27.089 -6.828 1.00 62.62 168 LEU A N 1
ATOM 1317 C CA . LEU A 1 168 ? 19.222 -27.779 -6.979 1.00 62.62 168 LEU A CA 1
ATOM 1318 C C . LEU A 1 168 ? 19.141 -28.869 -5.908 1.00 62.62 168 LEU A C 1
ATOM 1320 O O . LEU A 1 168 ? 19.793 -29.903 -6.046 1.00 62.62 168 LEU A O 1
ATOM 1324 N N . ASP A 1 169 ? 18.348 -28.618 -4.864 1.00 56.88 169 ASP A N 1
ATOM 1325 C CA . ASP A 1 169 ? 18.125 -29.535 -3.751 1.00 56.88 169 ASP A CA 1
ATOM 1326 C C . ASP A 1 169 ? 18.010 -30.971 -4.258 1.00 56.88 169 ASP A C 1
ATOM 1328 O O . ASP A 1 169 ? 17.046 -31.370 -4.929 1.00 56.88 169 ASP A O 1
ATOM 1332 N N . ALA A 1 170 ? 19.028 -31.758 -3.924 1.00 56.62 170 ALA A N 1
ATOM 1333 C CA . ALA A 1 170 ? 19.058 -33.190 -4.100 1.00 56.62 170 ALA A CA 1
ATOM 1334 C C . ALA A 1 170 ? 18.000 -33.813 -3.182 1.00 56.62 170 ALA A C 1
ATOM 1336 O O . ALA A 1 170 ? 18.372 -34.328 -2.134 1.00 56.62 170 ALA A O 1
ATOM 1337 N N . ARG A 1 171 ? 16.701 -33.687 -3.522 1.00 53.12 171 ARG A N 1
ATOM 1338 C CA . ARG A 1 171 ? 15.537 -34.418 -2.958 1.00 53.12 171 ARG A CA 1
ATOM 1339 C C . ARG A 1 171 ? 14.152 -33.904 -3.377 1.00 53.12 171 ARG A C 1
ATOM 1341 O O . ARG A 1 171 ? 13.165 -34.271 -2.745 1.00 53.12 171 ARG A O 1
ATOM 1348 N N . THR A 1 172 ? 13.992 -33.158 -4.472 1.00 53.28 172 THR A N 1
ATOM 1349 C CA . THR A 1 172 ? 12.703 -33.305 -5.170 1.00 53.28 172 THR A CA 1
ATOM 1350 C C . THR A 1 172 ? 12.762 -34.642 -5.892 1.00 53.28 172 THR A C 1
ATOM 1352 O O . THR A 1 172 ? 13.405 -34.764 -6.931 1.00 53.28 172 THR A O 1
ATOM 1355 N N . GLU A 1 173 ? 12.165 -35.674 -5.291 1.00 55.41 173 GLU A N 1
ATOM 1356 C CA . GLU A 1 173 ? 11.822 -36.946 -5.934 1.00 55.41 173 GLU A CA 1
ATOM 1357 C C . GLU A 1 173 ? 10.996 -36.623 -7.188 1.00 55.41 173 GLU A C 1
ATOM 1359 O O . GLU A 1 173 ? 9.764 -36.629 -7.189 1.00 55.41 173 GLU A O 1
ATOM 1364 N N . ARG A 1 174 ? 11.675 -36.245 -8.275 1.00 57.09 174 ARG A N 1
ATOM 1365 C CA . ARG A 1 174 ? 11.096 -36.125 -9.603 1.00 57.09 174 ARG A CA 1
ATOM 1366 C C . ARG A 1 174 ? 10.729 -37.542 -9.994 1.00 57.09 174 ARG A C 1
ATOM 1368 O O . ARG A 1 174 ? 11.525 -38.248 -10.607 1.00 57.09 174 ARG A O 1
ATOM 1375 N N . THR A 1 175 ? 9.517 -37.962 -9.642 1.00 60.47 175 THR A N 1
ATOM 1376 C CA . THR A 1 175 ? 8.912 -39.145 -10.241 1.00 60.47 175 THR A CA 1
ATOM 1377 C C . THR A 1 175 ? 9.012 -38.954 -11.756 1.00 60.47 175 THR A C 1
ATOM 1379 O O . THR A 1 175 ? 8.462 -37.970 -12.266 1.00 60.47 175 THR A O 1
ATOM 1382 N N . PRO A 1 176 ? 9.761 -39.798 -12.486 1.00 63.19 176 PRO A N 1
ATOM 1383 C CA . PRO A 1 176 ? 9.953 -39.587 -13.911 1.00 63.19 176 PRO A CA 1
ATOM 1384 C C . PRO A 1 176 ? 8.584 -39.605 -14.606 1.00 63.19 176 PRO A C 1
ATOM 1386 O O . PRO A 1 176 ? 7.722 -40.402 -14.216 1.00 63.19 176 PRO A O 1
ATOM 1389 N N . PRO A 1 177 ? 8.352 -38.747 -15.618 1.00 64.50 177 PRO A N 1
ATOM 1390 C CA . PRO A 1 177 ? 7.077 -38.706 -16.320 1.00 64.50 177 PRO A CA 1
ATOM 1391 C C . PRO A 1 177 ? 6.755 -40.102 -16.859 1.00 64.50 177 PRO A C 1
ATOM 1393 O O . PRO A 1 177 ? 7.521 -40.694 -17.621 1.00 64.50 177 PRO A O 1
ATOM 1396 N N . ARG A 1 178 ? 5.628 -40.662 -16.410 1.00 66.69 178 ARG A N 1
ATOM 1397 C CA . ARG A 1 178 ? 5.174 -41.995 -16.801 1.00 66.69 178 ARG A CA 1
ATOM 1398 C C . ARG A 1 178 ? 4.790 -41.955 -18.275 1.00 66.69 178 ARG A C 1
ATOM 1400 O O . ARG A 1 178 ? 3.723 -41.459 -18.612 1.00 66.69 178 ARG A O 1
ATOM 1407 N N . ILE A 1 179 ? 5.657 -42.476 -19.140 1.00 66.69 179 ILE A N 1
ATOM 1408 C CA . ILE A 1 179 ? 5.375 -42.640 -20.570 1.00 66.69 179 ILE A CA 1
ATOM 1409 C C . ILE A 1 179 ? 4.189 -43.614 -20.704 1.00 66.69 179 ILE A C 1
ATOM 1411 O O . ILE A 1 179 ? 4.313 -44.774 -20.285 1.00 66.69 179 ILE A O 1
ATOM 1415 N N . PRO A 1 180 ? 3.030 -43.189 -21.241 1.00 64.06 180 PRO A N 1
ATOM 1416 C CA . PRO A 1 180 ? 1.913 -44.096 -21.484 1.00 64.06 180 PRO A CA 1
ATOM 1417 C C . PRO A 1 180 ? 2.348 -45.237 -22.418 1.00 64.06 180 PRO A C 1
ATOM 1419 O O . PRO A 1 180 ? 2.890 -44.989 -23.489 1.00 64.06 180 PRO A O 1
ATOM 1422 N N . GLY A 1 181 ? 2.146 -46.490 -21.998 1.00 68.88 181 GLY A N 1
ATOM 1423 C CA . GLY A 1 181 ? 2.457 -47.689 -22.795 1.00 68.88 181 GLY A CA 1
ATOM 1424 C C . GLY A 1 181 ? 3.658 -48.525 -22.329 1.00 68.88 181 GLY A C 1
ATOM 1425 O O . GLY A 1 181 ? 3.770 -49.677 -22.739 1.00 68.88 181 GLY A O 1
ATOM 1426 N N . LEU A 1 182 ? 4.508 -48.028 -21.420 1.00 62.56 182 LEU A N 1
ATOM 1427 C CA . LEU A 1 182 ? 5.665 -48.788 -20.920 1.00 62.56 182 LEU A CA 1
ATOM 1428 C C . LEU A 1 182 ? 5.358 -49.473 -19.572 1.00 62.56 182 LEU A C 1
ATOM 1430 O O . LEU A 1 182 ? 5.389 -48.845 -18.511 1.00 62.56 182 LEU A O 1
ATOM 1434 N N . LYS A 1 183 ? 5.053 -50.778 -19.590 1.00 66.06 183 LYS A N 1
ATOM 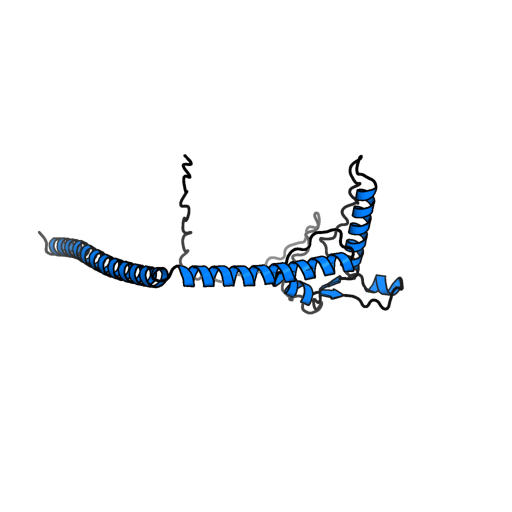1435 C CA . LYS A 1 183 ? 4.872 -51.584 -18.366 1.00 66.06 183 LYS A CA 1
ATOM 1436 C C . LYS A 1 183 ? 6.241 -51.970 -17.791 1.00 66.06 183 LYS A C 1
ATOM 1438 O O . LYS A 1 183 ? 6.917 -52.829 -18.344 1.00 66.06 183 LYS A O 1
ATOM 1443 N N . ARG A 1 184 ? 6.645 -51.369 -16.666 1.00 69.19 184 ARG A N 1
ATOM 1444 C CA . ARG A 1 184 ? 7.806 -51.830 -15.879 1.00 69.19 184 ARG A CA 1
ATOM 1445 C C . ARG A 1 184 ? 7.343 -52.794 -14.783 1.00 69.19 184 ARG A C 1
ATOM 1447 O O . ARG A 1 184 ? 6.324 -52.551 -14.133 1.00 69.19 184 ARG A O 1
ATOM 1454 N N . LYS A 1 185 ? 8.084 -53.890 -14.611 1.00 56.84 185 LYS A N 1
ATOM 1455 C CA . LYS A 1 185 ? 7.883 -54.901 -13.565 1.00 56.84 185 LYS A CA 1
ATOM 1456 C C . LYS A 1 185 ? 8.242 -54.270 -12.210 1.00 56.84 185 LYS A C 1
ATOM 1458 O O . LYS A 1 185 ? 9.301 -53.665 -12.086 1.00 56.84 185 LYS A O 1
ATOM 1463 N N . ARG A 1 186 ? 7.319 -54.325 -11.247 1.00 51.50 186 ARG A N 1
ATOM 1464 C CA . ARG A 1 186 ? 7.522 -53.877 -9.859 1.00 51.50 186 ARG A CA 1
ATOM 1465 C C . ARG A 1 186 ? 8.206 -55.015 -9.102 1.00 51.50 186 ARG A C 1
ATOM 1467 O O . ARG A 1 186 ? 7.617 -56.090 -9.037 1.00 51.50 186 ARG A O 1
ATOM 1474 N N . ASP A 1 187 ? 9.376 -54.774 -8.524 1.00 39.78 187 ASP A N 1
ATOM 1475 C CA . ASP A 1 187 ? 9.909 -55.640 -7.472 1.00 39.78 187 ASP A CA 1
ATOM 1476 C C . ASP A 1 187 ? 9.353 -55.152 -6.130 1.00 39.78 187 ASP A C 1
ATOM 1478 O O . ASP A 1 187 ? 9.460 -53.977 -5.778 1.00 39.78 187 ASP A O 1
ATOM 1482 N N . VAL A 1 188 ? 8.668 -56.051 -5.426 1.00 40.09 188 VAL A N 1
ATOM 1483 C CA . VAL A 1 188 ? 8.077 -55.819 -4.106 1.00 40.09 188 VAL A CA 1
ATOM 1484 C C . VAL A 1 188 ? 9.038 -56.379 -3.068 1.00 40.09 188 VAL A C 1
ATOM 1486 O O . VAL A 1 188 ? 9.226 -57.592 -3.007 1.00 40.09 188 VAL A O 1
ATOM 1489 N N . LYS A 1 189 ? 9.613 -55.508 -2.237 1.00 39.53 189 LYS A N 1
ATOM 1490 C CA . LYS A 1 189 ? 10.023 -55.847 -0.870 1.00 39.53 189 LYS A CA 1
ATOM 1491 C C . LYS A 1 189 ? 10.249 -54.571 -0.060 1.00 39.53 189 LYS A C 1
ATOM 1493 O O . LYS A 1 189 ? 11.226 -53.864 -0.276 1.00 39.53 189 LYS A O 1
ATOM 1498 N N . ALA A 1 190 ? 9.340 -54.300 0.865 1.00 36.59 190 ALA A N 1
ATOM 1499 C CA . ALA A 1 190 ? 9.580 -53.456 2.025 1.00 36.59 190 ALA A CA 1
ATOM 1500 C C . ALA A 1 190 ? 8.713 -54.023 3.151 1.00 36.59 190 ALA A C 1
ATOM 1502 O O . ALA A 1 190 ? 7.496 -54.114 3.002 1.00 36.59 190 ALA A O 1
ATOM 1503 N N . GLU A 1 191 ? 9.375 -54.509 4.197 1.00 38.34 191 GLU A N 1
ATOM 1504 C CA . GLU A 1 191 ? 8.750 -54.984 5.427 1.00 38.34 191 GLU A CA 1
ATOM 1505 C C . GLU A 1 191 ? 8.404 -53.802 6.337 1.00 38.34 191 GLU A C 1
ATOM 1507 O O . GLU A 1 191 ? 9.097 -52.781 6.334 1.00 38.34 191 GLU A O 1
ATOM 1512 N N . ASP A 1 192 ? 7.328 -53.963 7.104 1.00 42.53 192 ASP A N 1
ATOM 1513 C CA . ASP A 1 192 ? 6.825 -52.998 8.082 1.00 42.53 192 ASP A CA 1
ATOM 1514 C C . ASP A 1 192 ? 7.806 -52.783 9.249 1.00 42.53 192 ASP A C 1
ATOM 1516 O O . ASP A 1 192 ? 8.527 -53.702 9.651 1.00 42.53 192 ASP A O 1
ATOM 1520 N N . PRO A 1 193 ? 7.740 -51.614 9.913 1.00 41.38 193 PRO A N 1
ATOM 1521 C CA . PRO A 1 193 ? 7.360 -51.705 11.321 1.00 41.38 193 PRO A CA 1
ATOM 1522 C C . PRO A 1 193 ? 6.420 -50.593 11.831 1.00 41.38 193 PRO A C 1
ATOM 1524 O O . PRO A 1 193 ? 6.692 -49.405 11.714 1.00 41.38 193 PRO A O 1
ATOM 1527 N N . LYS A 1 194 ? 5.378 -51.072 12.525 1.00 34.00 194 LYS A N 1
ATOM 1528 C CA . LYS A 1 194 ? 4.805 -50.632 13.816 1.00 34.00 194 LYS A CA 1
ATOM 1529 C C . LYS A 1 194 ? 4.302 -49.187 13.999 1.00 34.00 194 LYS A C 1
ATOM 1531 O O . LYS A 1 194 ? 5.053 -48.230 14.137 1.00 34.00 194 LYS A O 1
ATOM 1536 N N . THR A 1 195 ? 2.986 -49.143 14.196 1.00 34.62 195 THR A N 1
ATOM 1537 C CA . THR A 1 195 ? 2.131 -48.154 14.864 1.00 34.62 195 THR A CA 1
ATOM 1538 C C . THR A 1 195 ? 2.683 -47.629 16.199 1.00 34.62 195 THR A C 1
ATOM 1540 O O . THR A 1 195 ? 3.049 -48.421 17.067 1.00 34.62 195 THR A O 1
ATOM 1543 N N . ILE A 1 196 ? 2.633 -46.305 16.386 1.00 38.00 196 ILE A N 1
ATOM 1544 C CA . ILE A 1 196 ? 2.522 -45.621 17.686 1.00 38.00 196 ILE A CA 1
ATOM 1545 C C . ILE A 1 196 ? 1.423 -44.558 17.533 1.00 38.00 196 ILE A C 1
ATOM 1547 O O . ILE A 1 196 ? 1.349 -43.884 16.506 1.00 38.00 196 ILE A O 1
ATOM 1551 N N . GLU A 1 197 ? 0.544 -44.492 18.528 1.00 40.06 197 GLU A N 1
ATOM 1552 C CA . GLU A 1 197 ? -0.742 -43.795 18.531 1.00 40.06 197 GLU A CA 1
ATOM 1553 C C . GLU A 1 197 ? -0.678 -42.297 18.901 1.00 40.06 197 GLU A C 1
ATOM 1555 O O . GLU A 1 197 ? 0.240 -41.837 19.574 1.00 40.06 197 GLU A O 1
ATOM 1560 N N . ASP A 1 198 ? -1.732 -41.602 18.457 1.00 37.72 198 ASP A N 1
ATOM 1561 C CA . ASP A 1 198 ? -2.495 -40.512 19.083 1.00 37.72 198 ASP A CA 1
ATOM 1562 C C . ASP A 1 198 ? -1.885 -39.137 19.441 1.00 37.72 198 ASP A C 1
ATOM 1564 O O . ASP A 1 198 ? -1.090 -38.953 20.358 1.00 37.72 198 ASP A O 1
ATOM 1568 N N . GLY A 1 199 ? -2.455 -38.112 18.786 1.00 34.72 199 GLY A N 1
ATOM 1569 C CA . GLY A 1 199 ? -2.507 -36.708 19.213 1.00 34.72 199 GLY A CA 1
ATOM 1570 C C . GLY A 1 199 ? -3.724 -35.999 18.574 1.00 34.72 199 GLY A C 1
ATOM 1571 O O . GLY A 1 199 ? -4.067 -36.305 17.427 1.00 34.72 199 GLY A O 1
ATOM 1572 N N . PRO A 1 200 ? -4.438 -35.099 19.284 1.00 43.56 200 PRO A N 1
ATOM 1573 C CA . PRO A 1 200 ? -5.803 -34.705 18.929 1.00 43.56 200 PRO A CA 1
ATOM 1574 C C . PRO A 1 200 ? -5.871 -33.715 17.757 1.00 43.56 200 PRO A C 1
ATOM 1576 O O . PRO A 1 200 ? -5.105 -32.757 17.665 1.00 43.56 200 PRO A O 1
ATOM 1579 N N . LYS A 1 201 ? -6.856 -33.922 16.876 1.00 48.75 201 LYS A N 1
ATOM 1580 C CA . LYS A 1 201 ? -7.200 -33.023 15.765 1.00 48.75 201 LYS A CA 1
ATOM 1581 C C . LYS A 1 201 ? -7.974 -31.808 16.290 1.00 48.75 201 LYS A C 1
ATOM 1583 O O . LYS A 1 201 ? -9.058 -31.964 16.847 1.00 48.75 201 LYS A O 1
ATOM 1588 N N . LEU A 1 202 ? -7.442 -30.606 16.070 1.00 45.47 202 LEU A N 1
ATOM 1589 C CA . LEU A 1 202 ? -8.150 -29.340 16.285 1.00 45.47 202 LEU A CA 1
ATOM 1590 C C . LEU A 1 202 ? -9.243 -29.154 15.218 1.00 45.47 202 LEU A C 1
ATOM 1592 O O . LEU A 1 202 ? -9.011 -29.370 14.028 1.00 45.47 202 LEU A O 1
ATOM 1596 N N . LEU A 1 203 ? -10.439 -28.767 15.661 1.00 54.56 203 LEU A N 1
ATOM 1597 C CA . LEU A 1 203 ? -11.597 -28.486 14.810 1.00 54.56 203 LEU A CA 1
ATOM 1598 C C . LEU A 1 203 ? -11.437 -27.138 14.079 1.00 54.56 203 LEU A C 1
ATOM 1600 O O . LEU A 1 203 ? -10.878 -26.203 14.656 1.00 54.56 203 LEU A O 1
ATOM 1604 N N . PRO A 1 204 ? -11.966 -26.987 12.851 1.00 55.91 204 PRO A N 1
ATOM 1605 C CA . PRO A 1 204 ? -11.982 -25.700 12.166 1.00 55.91 204 PRO A CA 1
ATOM 1606 C C . PRO A 1 204 ? -12.970 -24.737 12.842 1.00 55.91 204 PRO A C 1
ATOM 1608 O O . PRO A 1 204 ? -14.153 -25.045 13.006 1.00 55.91 204 PRO A O 1
ATOM 1611 N N . SER A 1 205 ? -12.485 -23.554 13.218 1.00 52.47 205 SER A N 1
ATOM 1612 C CA . SER A 1 205 ? -13.299 -22.450 13.721 1.00 52.47 205 SER A CA 1
ATOM 1613 C C . SER A 1 205 ? -14.203 -21.904 12.611 1.00 52.47 205 SER A C 1
ATOM 1615 O O . SER A 1 205 ? -13.763 -21.518 11.529 1.00 52.47 205 SER A O 1
ATOM 1617 N N . LYS A 1 206 ? -15.509 -21.880 12.879 1.00 54.62 206 LYS A N 1
ATOM 1618 C CA . LYS A 1 206 ? -16.524 -21.322 11.987 1.00 54.62 206 LYS A CA 1
ATOM 1619 C C . LYS A 1 206 ? -16.614 -19.815 12.233 1.00 54.62 206 LYS A C 1
ATOM 1621 O O . LYS A 1 206 ? -17.274 -19.386 13.171 1.00 54.62 206 LYS A O 1
ATOM 1626 N N . ALA A 1 207 ? -15.948 -19.021 11.401 1.00 60.84 207 ALA A N 1
ATOM 1627 C CA . ALA A 1 207 ? -16.138 -17.575 11.333 1.00 60.84 207 ALA A CA 1
ATOM 1628 C C . ALA A 1 207 ? -16.945 -17.243 10.073 1.00 60.84 207 ALA A C 1
ATOM 1630 O O . ALA A 1 207 ? -16.420 -17.317 8.966 1.00 60.84 207 ALA A O 1
ATOM 1631 N N . LEU A 1 208 ? -18.225 -16.904 10.234 1.00 52.34 208 LEU A N 1
ATOM 1632 C CA . LEU A 1 208 ? -18.981 -16.185 9.208 1.00 52.34 208 LEU A CA 1
ATOM 1633 C C . LEU A 1 208 ? -20.109 -15.400 9.887 1.00 52.34 208 LEU A C 1
ATOM 1635 O O . LEU A 1 208 ? -21.221 -15.892 10.062 1.00 52.34 208 LEU A O 1
ATOM 1639 N N . VAL A 1 209 ? -19.783 -14.188 10.331 1.00 60.50 209 VAL A N 1
ATOM 1640 C CA . VAL A 1 209 ? -20.780 -13.160 10.638 1.00 60.50 209 VAL A CA 1
ATOM 1641 C C . VAL A 1 209 ? -21.197 -12.572 9.291 1.00 60.50 209 VAL A C 1
ATOM 1643 O O . VAL A 1 209 ? -20.381 -11.950 8.614 1.00 60.50 209 VAL A O 1
ATOM 1646 N N . GLY A 1 210 ? -22.433 -12.837 8.871 1.00 47.75 210 GLY A N 1
ATOM 1647 C CA . GLY A 1 210 ? -23.048 -12.181 7.720 1.00 47.75 210 GLY A CA 1
ATOM 1648 C C . GLY A 1 210 ? -23.553 -10.808 8.144 1.00 47.75 210 GLY A C 1
ATOM 1649 O O . GLY A 1 210 ? -24.382 -10.714 9.045 1.00 47.75 210 GLY A O 1
ATOM 1650 N N . TYR A 1 211 ? -23.020 -9.753 7.534 1.00 61.34 211 TYR A N 1
ATOM 1651 C CA . TYR A 1 211 ? -23.590 -8.415 7.637 1.00 61.34 211 TYR A CA 1
ATOM 1652 C C . TYR A 1 211 ? -24.719 -8.319 6.606 1.00 61.34 211 TYR A C 1
ATOM 1654 O O . TYR A 1 211 ? -24.446 -8.272 5.407 1.00 61.34 211 TYR A O 1
ATOM 1662 N N . ASP A 1 212 ? -25.968 -8.298 7.068 1.00 57.53 212 ASP A N 1
ATOM 1663 C CA . ASP A 1 212 ? -27.083 -7.816 6.256 1.00 57.53 212 ASP A CA 1
ATOM 1664 C C . ASP A 1 212 ? -26.977 -6.288 6.193 1.00 57.53 212 ASP A C 1
ATOM 1666 O O . ASP A 1 212 ? -27.221 -5.574 7.167 1.00 57.53 212 ASP A O 1
ATOM 1670 N N . SER A 1 213 ? -26.525 -5.784 5.046 1.00 58.94 213 SER A N 1
ATOM 1671 C CA . SER A 1 213 ? -26.621 -4.369 4.701 1.00 58.94 213 SER A CA 1
ATOM 1672 C C . SER A 1 213 ? -28.045 -4.070 4.243 1.00 58.94 213 SER A C 1
ATOM 1674 O O . SER A 1 213 ? -28.375 -4.254 3.075 1.00 58.94 213 SER A O 1
ATOM 1676 N N . ASP A 1 214 ? -28.869 -3.597 5.173 1.00 60.06 214 ASP A N 1
ATOM 1677 C CA . ASP A 1 214 ? -30.091 -2.862 4.859 1.00 60.06 214 ASP A CA 1
ATOM 1678 C C . ASP A 1 214 ? -29.699 -1.411 4.538 1.00 60.06 214 ASP A C 1
ATOM 1680 O O . ASP A 1 214 ? -29.248 -0.658 5.405 1.00 60.06 214 ASP A O 1
ATOM 1684 N N . SER A 1 215 ? -29.753 -1.051 3.256 1.00 58.31 215 SER A N 1
ATOM 1685 C CA . SER A 1 215 ? -29.564 0.319 2.780 1.00 58.31 215 SER A CA 1
ATOM 1686 C C . SER A 1 215 ? -30.931 0.964 2.571 1.00 58.31 215 SER A C 1
ATOM 1688 O O . SER A 1 215 ? -31.655 0.564 1.655 1.00 58.31 215 SER A O 1
ATOM 1690 N N . GLY A 1 216 ? -31.250 1.950 3.413 1.00 50.41 216 GLY A N 1
ATOM 1691 C CA . GLY A 1 216 ? -32.329 2.918 3.188 1.00 50.41 216 GLY A CA 1
ATOM 1692 C C . GLY A 1 216 ? -31.965 4.008 2.188 1.00 50.41 216 GLY A C 1
ATOM 1693 O O . GLY A 1 216 ? -30.763 4.154 1.864 1.00 50.41 216 GLY A O 1
#

Radius of gyration: 34.61 Å; chains: 1; bounding box: 62×78×89 Å

InterPro domains:
  IPR007590 Saf4/Yju2 protein [PF04502] (3-194)
  IPR007590 Saf4/Yju2 protein [PTHR12111] (3-147)

Foldseek 3Di:
DDVVVVVVVVVVVVVVVVVVVVVVVVVVVVVVVVVVVVVVVCVLVVDPPVNVVVVVVVVVVVVVVVVVQQVVQVVVCVVVVPPDRDDDDDPVNVVQVVQKDFQDPPPPDPVSLVVQADPDDDPPPDPPPDPPDDPPDDPVVVVVVVVVVVVVCNCNSGIDGNDDPVPPPPDPPPPDPPDPPDDDDDDDDDDDDDDDDDDDDDDDDDDDDDDDDDDD

pLDDT: mean 77.05, std 17.2, range [34.0, 97.88]